Protein AF-0000000078891076 (afdb_homodimer)

InterPro domains:
  IPR001254 Serine proteases, trypsin domain [PF00089] (7-119)
  IPR001254 Serine proteases, trypsin domain [PS50240] (7-119)
  IPR001254 Serine proteases, trypsin domain [SM00020] (6-119)
  IPR001254 Serine proteases, trypsin domain [cd00190] (7-119)
  IPR001314 Peptidase S1A, chymotrypsin family [PR00722] (34-49)
  IPR001314 Peptidase S1A, chymotrypsin family [PR00722] (94-108)
  IPR009003 Peptidase S1, PA clan [SSF50494] (2-119)
  IPR018114 Serine proteases, trypsin family, histidine active site [PS00134] (44-49)
  IPR050127 Serine Proteases (Peptidase S1 Family) [PTHR24264] (5-119)

Secondary structure (DSSP, 8-state):
-------------SSS--TTEEEEEETTS-EEEEEEEEETTEEEEEGGGGTT--GGGEEEEESTT-B-TTS-B--EEEEEEEEEE-STT--GGGGGG-EEEEEESS----SSSS--S--/-------------S----TTEEEEEETTS-EEEEEEEEETTEEEEEGGGGTT--GGGEEEEESTT-B-TTS-B--EEEEEEEEEE-GGG--GGGGGG-EEEEEESS----SSSS--S--

Structure (mmCIF, N/CA/C/O backbone):
data_AF-0000000078891076-model_v1
#
loop_
_entity.id
_entity.type
_entity.pdbx_description
1 polymer 'Peptidase S1 domain-containing protein'
#
loop_
_atom_site.group_PDB
_atom_site.id
_atom_site.type_symbol
_atom_site.label_atom_id
_atom_site.label_alt_id
_atom_site.label_comp_id
_atom_site.label_asym_id
_atom_site.label_entity_id
_atom_site.label_seq_id
_atom_site.pdbx_PDB_ins_code
_atom_site.Cartn_x
_atom_site.Cartn_y
_atom_site.Cartn_z
_atom_site.occupancy
_atom_site.B_iso_or_equiv
_atom_site.auth_seq_id
_atom_site.auth_comp_id
_atom_site.auth_asym_id
_atom_site.auth_atom_id
_atom_site.pdbx_PDB_model_num
ATOM 1 N N . MET A 1 1 ? 37.969 23.016 -29.781 1 26.05 1 MET A N 1
ATOM 2 C CA . MET A 1 1 ? 38.156 21.953 -28.797 1 26.05 1 MET A CA 1
ATOM 3 C C . MET A 1 1 ? 36.875 21.719 -27.984 1 26.05 1 MET A C 1
ATOM 5 O O . MET A 1 1 ? 36.438 22.594 -27.25 1 26.05 1 MET A O 1
ATOM 9 N N . LYS A 1 2 ? 35.906 20.969 -28.562 1 29.44 2 LYS A N 1
ATOM 10 C CA . LYS A 1 2 ? 34.5 20.859 -28.156 1 29.44 2 LYS A CA 1
ATOM 11 C C . LYS A 1 2 ? 34.375 20.266 -26.75 1 29.44 2 LYS A C 1
ATOM 13 O O . LYS A 1 2 ? 35.031 19.266 -26.438 1 29.44 2 LYS A O 1
ATOM 18 N N . PRO A 1 3 ? 34.062 21.094 -25.766 1 27.69 3 PRO A N 1
ATOM 19 C CA . PRO A 1 3 ? 34.094 20.594 -24.391 1 27.69 3 PRO A CA 1
ATOM 20 C C . PRO A 1 3 ? 33.344 19.281 -24.234 1 27.69 3 PRO A C 1
ATOM 22 O O . PRO A 1 3 ? 32.281 19.094 -24.844 1 27.69 3 PRO A O 1
ATOM 25 N N . SER A 1 4 ? 34.031 18.047 -24.312 1 24.64 4 SER A N 1
ATOM 26 C CA . SER A 1 4 ? 33.5 16.688 -24.172 1 24.64 4 SER A CA 1
ATOM 27 C C . SER A 1 4 ? 32.844 16.5 -22.812 1 24.64 4 SER A C 1
ATOM 29 O O . SER A 1 4 ? 33.5 16.516 -21.766 1 24.64 4 SER A O 1
ATOM 31 N N . THR A 1 5 ? 31.797 17.188 -22.531 1 27.55 5 THR A N 1
ATOM 32 C CA . THR A 1 5 ? 31.125 17.047 -21.25 1 27.55 5 THR A CA 1
ATOM 33 C C . THR A 1 5 ? 30.859 15.578 -20.922 1 27.55 5 THR A C 1
ATOM 35 O O . THR A 1 5 ? 30.172 14.891 -21.688 1 27.55 5 THR A O 1
ATOM 38 N N . ARG A 1 6 ? 31.859 14.805 -20.438 1 25.73 6 ARG A N 1
ATOM 39 C CA . ARG A 1 6 ? 31.859 13.422 -19.984 1 25.73 6 ARG A CA 1
ATOM 40 C C . ARG A 1 6 ? 30.656 13.141 -19.078 1 25.73 6 ARG A C 1
ATOM 42 O O . ARG A 1 6 ? 30.484 13.797 -18.047 1 25.73 6 ARG A O 1
ATOM 49 N N . ILE A 1 7 ? 29.531 12.805 -19.641 1 25.56 7 ILE A N 1
ATOM 50 C CA . ILE A 1 7 ? 28.328 12.344 -18.953 1 25.56 7 ILE A CA 1
ATOM 51 C C . ILE A 1 7 ? 28.688 11.203 -18 1 25.56 7 ILE A C 1
ATOM 53 O O . ILE A 1 7 ? 29.234 10.18 -18.422 1 25.56 7 ILE A O 1
ATOM 57 N N . VAL A 1 8 ? 29.312 11.383 -16.875 1 25.7 8 VAL A N 1
ATOM 58 C CA . VAL A 1 8 ? 29.609 10.383 -15.859 1 25.7 8 VAL A CA 1
ATOM 59 C C . VAL A 1 8 ? 28.422 9.445 -15.688 1 25.7 8 VAL A C 1
ATOM 61 O O . VAL A 1 8 ? 27.266 9.859 -15.828 1 25.7 8 VAL A O 1
ATOM 64 N N . GLY A 1 9 ? 28.562 8.148 -16.047 1 26.58 9 GLY A N 1
ATOM 65 C CA . GLY A 1 9 ? 27.75 6.941 -16.062 1 26.58 9 GLY A CA 1
ATOM 66 C C . GLY A 1 9 ? 26.953 6.738 -14.789 1 26.58 9 GLY A C 1
ATOM 67 O O . GLY A 1 9 ? 27.531 6.566 -13.711 1 26.58 9 GLY A O 1
ATOM 68 N N . GLY A 1 10 ? 26.078 7.539 -14.445 1 30.78 10 GLY A N 1
ATOM 69 C CA . GLY A 1 10 ? 25.234 7.156 -13.32 1 30.78 10 GLY A CA 1
ATOM 70 C C . GLY A 1 10 ? 25 5.66 -13.234 1 30.78 10 GLY A C 1
ATOM 71 O O . GLY A 1 10 ? 24.797 5 -14.258 1 30.78 10 GLY A O 1
ATOM 72 N N . THR A 1 11 ? 25.906 4.883 -12.68 1 31.66 11 THR A N 1
ATOM 73 C CA . THR A 1 11 ? 25.703 3.453 -12.484 1 31.66 11 THR A CA 1
ATOM 74 C C . THR A 1 11 ? 24.219 3.133 -12.359 1 31.66 11 THR A C 1
ATOM 76 O O . THR A 1 11 ? 23.453 3.9 -11.766 1 31.66 11 THR A O 1
ATOM 79 N N . ALA A 1 12 ? 23.75 2.314 -13.289 1 31.52 12 ALA A N 1
ATOM 80 C CA . ALA A 1 12 ? 22.422 1.684 -13.367 1 31.52 12 ALA A CA 1
ATOM 81 C C . ALA A 1 12 ? 21.922 1.304 -11.977 1 31.52 12 ALA A C 1
ATOM 83 O O . ALA A 1 12 ? 22.562 0.53 -11.266 1 31.52 12 ALA A O 1
ATOM 84 N N . ALA A 1 13 ? 21.656 2.162 -11.133 1 37.88 13 ALA A N 1
ATOM 85 C CA . ALA A 1 13 ? 20.906 1.534 -10.062 1 37.88 13 ALA A CA 1
ATOM 86 C C . ALA A 1 13 ? 20.266 0.229 -10.531 1 37.88 13 ALA A C 1
ATOM 88 O O . ALA A 1 13 ? 19.641 0.183 -11.586 1 37.88 13 ALA A O 1
ATOM 89 N N . PRO A 1 14 ? 20.953 -0.984 -10.398 1 38.31 14 PRO A N 1
ATOM 90 C CA . PRO A 1 14 ? 20.344 -2.203 -10.938 1 38.31 14 PRO A CA 1
ATOM 91 C C . PRO A 1 14 ? 18.844 -2.055 -11.172 1 38.31 14 PRO A C 1
ATOM 93 O O . PRO A 1 14 ? 18.203 -1.152 -10.609 1 38.31 14 PRO A O 1
ATOM 96 N N . LYS A 1 15 ? 18.156 -2.891 -11.93 1 43.41 15 LYS A N 1
ATOM 97 C CA . LYS A 1 15 ? 16.766 -3.174 -12.242 1 43.41 15 LYS A CA 1
ATOM 98 C C . LYS A 1 15 ? 15.859 -2.824 -11.07 1 43.41 15 LYS A C 1
ATOM 100 O O . LYS A 1 15 ? 16.219 -3.027 -9.914 1 43.41 15 LYS A O 1
ATOM 105 N N . ASN A 1 16 ? 14.922 -1.863 -11.117 1 50.19 16 ASN A N 1
ATOM 106 C CA . ASN A 1 16 ? 13.727 -1.321 -10.477 1 50.19 16 ASN A CA 1
ATOM 107 C C . ASN A 1 16 ? 13.008 -2.379 -9.641 1 50.19 16 ASN A C 1
ATOM 109 O O . ASN A 1 16 ? 11.789 -2.506 -9.711 1 50.19 16 ASN A O 1
ATOM 113 N N . ALA A 1 17 ? 13.734 -3.305 -9.094 1 66.25 17 ALA A N 1
ATOM 114 C CA . ALA A 1 17 ? 13.039 -4.316 -8.305 1 66.25 17 ALA A CA 1
ATOM 115 C C . ALA A 1 17 ? 12.984 -3.92 -6.828 1 66.25 17 ALA A C 1
ATOM 117 O O . ALA A 1 17 ? 14.008 -3.57 -6.234 1 66.25 17 ALA A O 1
ATOM 118 N N . TRP A 1 18 ? 11.914 -3.58 -6.363 1 83.69 18 TRP A N 1
ATOM 119 C CA . TRP A 1 18 ? 11.703 -3.299 -4.945 1 83.69 18 TRP A CA 1
ATOM 120 C C . TRP A 1 18 ? 11.18 -4.535 -4.219 1 83.69 18 TRP A C 1
ATOM 122 O O . TRP A 1 18 ? 10.391 -5.305 -4.773 1 83.69 18 TRP A O 1
ATOM 132 N N . PRO A 1 19 ? 11.664 -4.77 -3.078 1 90.12 19 PRO A N 1
ATOM 133 C CA . PRO A 1 19 ? 11.289 -5.992 -2.359 1 90.12 19 PRO A CA 1
ATOM 134 C C . PRO A 1 19 ? 9.805 -6.039 -2.014 1 90.12 19 PRO A C 1
ATOM 136 O O . PRO A 1 19 ? 9.297 -7.082 -1.597 1 90.12 19 PRO A O 1
ATOM 139 N N . TRP A 1 20 ? 9.062 -4.969 -2.232 1 93.06 20 TRP A N 1
ATOM 140 C CA . TRP A 1 20 ? 7.633 -4.953 -1.947 1 93.06 20 TRP A CA 1
ATOM 141 C C . TRP A 1 20 ? 6.824 -5.133 -3.227 1 93.06 20 TRP A C 1
ATOM 143 O O . TRP A 1 20 ? 5.59 -5.16 -3.189 1 93.06 20 TRP A O 1
ATOM 153 N N . GLN A 1 21 ? 7.516 -5.195 -4.348 1 92.62 21 GLN A N 1
ATOM 154 C CA . GLN A 1 21 ? 6.816 -5.297 -5.621 1 92.62 21 GLN A CA 1
ATOM 155 C C . GLN A 1 21 ? 6.125 -6.648 -5.766 1 92.62 21 GLN A C 1
ATOM 157 O O . GLN A 1 21 ? 6.73 -7.691 -5.504 1 92.62 21 GLN A O 1
ATOM 162 N N . ALA A 1 22 ? 4.902 -6.605 -6.191 1 95.75 22 ALA A N 1
ATOM 163 C CA . ALA A 1 22 ? 4.121 -7.809 -6.469 1 95.75 22 ALA A CA 1
ATOM 164 C C . ALA A 1 22 ? 3.709 -7.871 -7.938 1 95.75 22 ALA A C 1
ATOM 166 O O . ALA A 1 22 ? 3.496 -6.836 -8.57 1 95.75 22 ALA A O 1
ATOM 167 N N . GLN A 1 23 ? 3.631 -9.07 -8.398 1 95.81 23 GLN A N 1
ATOM 168 C CA . GLN A 1 23 ? 3.021 -9.336 -9.695 1 95.81 23 GLN A CA 1
ATOM 169 C C . GLN A 1 23 ? 1.662 -10.008 -9.539 1 95.81 23 GLN A C 1
ATOM 171 O O . GLN A 1 23 ? 1.547 -11.031 -8.859 1 95.81 23 GLN A O 1
ATOM 176 N N . LEU A 1 24 ? 0.72 -9.414 -10.102 1 97.38 24 LEU A N 1
ATOM 177 C CA . LEU A 1 24 ? -0.548 -10.109 -10.289 1 97.38 24 LEU A CA 1
ATOM 178 C C . LEU A 1 24 ? -0.5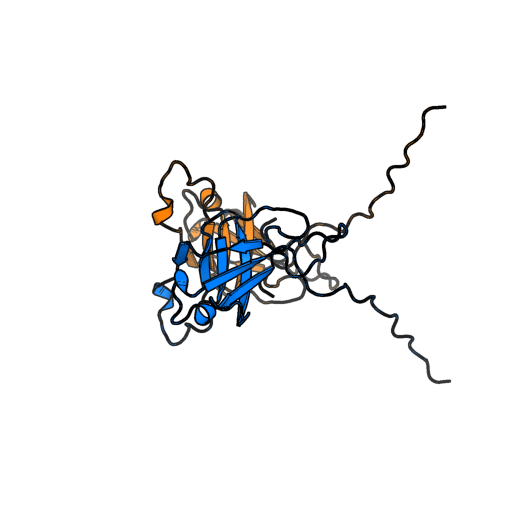18 -10.961 -11.555 1 97.38 24 LEU A C 1
ATOM 180 O O . LEU A 1 24 ? -0.203 -10.461 -12.633 1 97.38 24 LEU A O 1
ATOM 184 N N . ARG A 1 25 ? -0.855 -12.188 -11.359 1 98 25 ARG A N 1
ATOM 185 C CA . ARG A 1 25 ? -0.786 -13.148 -12.453 1 98 25 ARG A CA 1
ATOM 186 C C . ARG A 1 25 ? -2.113 -13.875 -12.633 1 98 25 ARG A C 1
ATOM 188 O O . ARG A 1 25 ? -2.857 -14.062 -11.664 1 98 25 ARG A O 1
ATOM 195 N N . SER A 1 26 ? -2.348 -14.328 -13.883 1 97.69 26 SER A N 1
ATOM 196 C CA . SER A 1 26 ? -3.473 -15.227 -14.117 1 97.69 26 SER A CA 1
ATOM 197 C C . SER A 1 26 ? -3.227 -16.594 -13.492 1 97.69 26 SER A C 1
ATOM 199 O O . SER A 1 26 ? -2.1 -16.906 -13.102 1 97.69 26 SER A O 1
ATOM 201 N N . ALA A 1 27 ? -4.312 -17.312 -13.391 1 95.56 27 ALA A N 1
ATOM 202 C CA . ALA A 1 27 ? -4.176 -18.672 -12.867 1 95.56 27 ALA A CA 1
ATOM 203 C C . ALA A 1 27 ? -3.211 -19.5 -13.719 1 95.56 27 ALA A C 1
ATOM 205 O O . ALA A 1 27 ? -2.553 -20.406 -13.211 1 95.56 27 ALA A O 1
ATOM 206 N N . SER A 1 28 ? -2.992 -19.172 -15 1 95.5 28 SER A N 1
ATOM 207 C CA . SER A 1 28 ? -2.07 -19.875 -15.898 1 95.5 28 SER A CA 1
ATOM 208 C C . SER A 1 28 ? -0.646 -19.344 -15.742 1 95.5 28 SER A C 1
ATOM 210 O O . SER A 1 28 ? 0.285 -19.875 -16.359 1 95.5 28 SER A O 1
ATOM 212 N N . GLY A 1 29 ? -0.497 -18.344 -14.977 1 95.12 29 GLY A N 1
ATOM 213 C CA . GLY A 1 29 ? 0.842 -17.922 -14.602 1 95.12 29 GLY A CA 1
ATOM 214 C C . GLY A 1 29 ? 1.296 -16.656 -15.312 1 95.12 29 GLY A C 1
ATOM 215 O O . GLY A 1 29 ? 2.396 -16.156 -15.07 1 95.12 29 GLY A O 1
ATOM 216 N N . PHE A 1 30 ? 0.472 -16.031 -16.156 1 96.25 30 PHE A N 1
ATOM 217 C CA . PHE A 1 30 ? 0.863 -14.867 -16.938 1 96.25 30 PHE A CA 1
ATOM 218 C C . PHE A 1 30 ? 0.72 -13.586 -16.125 1 96.25 30 PHE A C 1
ATOM 220 O O . PHE A 1 30 ? -0.357 -13.297 -15.594 1 96.25 30 PHE A O 1
ATOM 227 N N . PRO A 1 31 ? 1.889 -12.875 -15.984 1 95.69 31 PRO A N 1
ATOM 228 C CA . PRO A 1 31 ? 1.778 -11.586 -15.297 1 95.69 31 PRO A CA 1
ATOM 229 C C . PRO A 1 31 ? 1.019 -10.547 -16.109 1 95.69 31 PRO A C 1
ATOM 231 O O . PRO A 1 31 ? 1.188 -10.469 -17.328 1 95.69 31 PRO A O 1
ATOM 234 N N . PHE A 1 32 ? 0.132 -9.648 -15.414 1 95.75 32 PHE A N 1
ATOM 235 C CA . PHE A 1 32 ? -0.647 -8.688 -16.188 1 95.75 32 PHE A CA 1
ATOM 236 C C . PHE A 1 32 ? -0.766 -7.367 -15.445 1 95.75 32 PHE A C 1
ATOM 238 O O . PHE A 1 32 ? -1.185 -6.359 -16.016 1 95.75 32 PHE A O 1
ATOM 245 N N . CYS A 1 33 ? -0.384 -7.355 -14.164 1 94.69 33 CYS A N 1
ATOM 246 C CA . CYS A 1 33 ? -0.505 -6.141 -13.359 1 94.69 33 CYS A CA 1
ATOM 247 C C . CYS A 1 33 ? 0.43 -6.184 -12.156 1 94.69 33 CYS A C 1
ATOM 249 O O . CYS A 1 33 ? 0.965 -7.242 -11.82 1 94.69 33 CYS A O 1
ATOM 251 N N . GLY A 1 34 ? 0.656 -5.023 -11.531 1 93.75 34 GLY A N 1
ATOM 252 C CA . GLY A 1 34 ? 1.495 -4.938 -10.352 1 93.75 34 GLY A CA 1
ATOM 253 C C . GLY A 1 34 ? 0.715 -4.617 -9.086 1 93.75 34 GLY A C 1
ATOM 254 O O . GLY A 1 34 ? -0.481 -4.324 -9.148 1 93.75 34 GLY A O 1
ATOM 255 N N . GLY A 1 35 ? 1.404 -4.762 -8.047 1 95 35 GLY A N 1
ATOM 256 C CA . GLY A 1 35 ? 0.912 -4.383 -6.727 1 95 35 GLY A CA 1
ATOM 257 C C . GLY A 1 35 ? 2.023 -4.117 -5.73 1 95 35 GLY A C 1
ATOM 258 O O . GLY A 1 35 ? 3.205 -4.18 -6.074 1 95 35 GLY A O 1
ATOM 259 N N . THR A 1 36 ? 1.58 -3.719 -4.59 1 94.31 36 THR A N 1
ATOM 260 C CA . THR A 1 36 ? 2.504 -3.4 -3.508 1 94.31 36 THR A CA 1
ATOM 261 C C . THR A 1 36 ? 2.186 -4.227 -2.264 1 94.31 36 THR A C 1
ATOM 263 O O . THR A 1 36 ? 1.049 -4.23 -1.788 1 94.31 36 THR A O 1
ATOM 266 N N . LEU A 1 37 ? 3.193 -4.93 -1.812 1 95.19 37 LEU A N 1
ATOM 267 C CA . LEU A 1 37 ? 3.047 -5.625 -0.538 1 95.19 37 LEU A CA 1
ATOM 268 C C . LEU A 1 37 ? 3.105 -4.641 0.627 1 95.19 37 LEU A C 1
ATOM 270 O O . LEU A 1 37 ? 4.141 -4.023 0.871 1 95.19 37 LEU A O 1
ATOM 274 N N . VAL A 1 38 ? 1.989 -4.555 1.38 1 92.81 38 VAL A N 1
ATOM 275 C CA . VAL A 1 38 ? 1.93 -3.549 2.434 1 92.81 38 VAL A CA 1
ATOM 276 C C . VAL A 1 38 ? 1.782 -4.23 3.793 1 92.81 38 VAL A C 1
ATOM 278 O O . VAL A 1 38 ? 1.834 -3.57 4.832 1 92.81 38 VAL A O 1
ATOM 281 N N . HIS A 1 39 ? 1.562 -5.387 3.883 1 91.81 39 HIS A N 1
ATOM 282 C CA . HIS A 1 39 ? 1.393 -6.344 4.973 1 91.81 39 HIS A CA 1
ATOM 283 C C . HIS A 1 39 ? 1.684 -7.766 4.508 1 91.81 39 HIS A C 1
ATOM 285 O O . HIS A 1 39 ? 1.545 -8.078 3.324 1 91.81 39 HIS A O 1
ATOM 291 N N . PRO A 1 40 ? 2.094 -8.602 5.395 1 94 40 PRO A N 1
ATOM 292 C CA . PRO A 1 40 ? 2.436 -9.945 4.941 1 94 40 PRO A CA 1
ATOM 293 C C . PRO A 1 40 ? 1.269 -10.648 4.254 1 94 40 PRO A C 1
ATOM 295 O O . PRO A 1 40 ? 1.478 -11.594 3.482 1 94 40 PRO A O 1
ATOM 298 N N . ARG A 1 41 ? 0.062 -10.164 4.523 1 93.56 41 ARG A N 1
ATOM 299 C CA . ARG A 1 41 ? -1.094 -10.844 3.945 1 93.56 41 ARG A CA 1
ATOM 300 C C . ARG A 1 41 ? -1.797 -9.953 2.924 1 93.56 41 ARG A C 1
ATOM 302 O O . ARG A 1 41 ? -2.727 -10.398 2.244 1 93.56 41 ARG A O 1
ATOM 309 N N . PHE A 1 42 ? -1.329 -8.727 2.795 1 93 42 PHE A N 1
ATOM 310 C CA . PHE A 1 42 ? -2.127 -7.816 1.981 1 93 42 PHE A CA 1
ATOM 311 C C . PHE A 1 42 ? -1.27 -7.16 0.906 1 93 42 PHE A C 1
ATOM 313 O O . PHE A 1 42 ? -0.202 -6.617 1.2 1 93 42 PHE A O 1
ATOM 320 N N . VAL A 1 43 ? -1.765 -7.227 -0.285 1 94.94 43 VAL A N 1
ATOM 321 C CA . VAL A 1 43 ? -1.231 -6.539 -1.457 1 94.94 43 VAL A CA 1
ATOM 322 C C . VAL A 1 43 ? -2.238 -5.504 -1.953 1 94.94 43 VAL A C 1
ATOM 324 O O . VAL A 1 43 ? -3.439 -5.781 -2.021 1 94.94 43 VAL A O 1
ATOM 327 N N . VAL A 1 44 ? -1.736 -4.297 -2.24 1 93.44 44 VAL A N 1
ATOM 328 C CA . VAL A 1 44 ? -2.6 -3.273 -2.82 1 93.44 44 VAL A CA 1
ATOM 329 C C . VAL A 1 44 ? -2.305 -3.135 -4.312 1 93.44 44 VAL A C 1
ATOM 331 O O . VAL A 1 44 ? -1.144 -3.15 -4.727 1 93.44 44 VAL A O 1
ATOM 334 N N . THR A 1 45 ? -3.34 -2.982 -5.102 1 93.94 45 THR A N 1
ATOM 335 C CA . THR A 1 45 ? -3.246 -2.785 -6.543 1 93.94 45 THR A CA 1
ATOM 336 C C . THR A 1 45 ? -4.312 -1.808 -7.023 1 93.94 45 THR A C 1
ATOM 338 O O . THR A 1 45 ? -5.098 -1.291 -6.227 1 93.94 45 THR A O 1
ATOM 341 N N . ALA A 1 46 ? -4.195 -1.477 -8.289 1 91.38 46 ALA A N 1
ATOM 342 C CA . ALA A 1 46 ? -5.258 -0.658 -8.867 1 91.38 46 ALA A CA 1
ATOM 343 C C . ALA A 1 46 ? -6.547 -1.462 -9.016 1 91.38 46 ALA A C 1
ATOM 345 O O . ALA A 1 46 ? -6.512 -2.65 -9.352 1 91.38 46 ALA A O 1
ATOM 346 N N . SER A 1 47 ? -7.695 -0.813 -8.844 1 90.19 47 SER A N 1
ATOM 347 C CA . SER A 1 47 ? -8.977 -1.512 -8.914 1 90.19 47 SER A CA 1
ATOM 348 C C . SER A 1 47 ? -9.203 -2.105 -10.297 1 90.19 47 SER A C 1
ATOM 350 O O . SER A 1 47 ? -9.82 -3.162 -10.43 1 90.19 47 SER A O 1
ATOM 352 N N . HIS A 1 48 ? -8.672 -1.445 -11.32 1 88.75 48 HIS A N 1
ATOM 353 C CA . HIS A 1 48 ? -8.914 -1.93 -12.672 1 88.75 48 HIS A CA 1
ATOM 354 C C . HIS A 1 48 ? -8.164 -3.234 -12.93 1 88.75 48 HIS A C 1
ATOM 356 O O . HIS A 1 48 ? -8.484 -3.957 -13.883 1 88.75 48 HIS A O 1
ATOM 362 N N . CYS A 1 49 ? -7.098 -3.504 -12.242 1 93.06 49 CYS A N 1
ATOM 363 C CA . CYS A 1 49 ? -6.332 -4.738 -12.383 1 93.06 49 CYS A CA 1
ATOM 364 C C . CYS A 1 49 ? -7.176 -5.949 -11.992 1 93.06 49 CYS A C 1
ATOM 366 O O . CYS A 1 49 ? -6.887 -7.07 -12.406 1 93.06 49 CYS A O 1
ATOM 368 N N . ILE A 1 50 ? -8.172 -5.738 -11.125 1 93.25 50 ILE A N 1
ATOM 369 C CA . ILE A 1 50 ? -8.922 -6.895 -10.633 1 93.25 50 ILE A CA 1
ATOM 370 C C . ILE A 1 50 ? -10.32 -6.898 -11.25 1 93.25 50 ILE A C 1
ATOM 372 O O . ILE A 1 50 ? -11.211 -7.594 -10.758 1 93.25 50 ILE A O 1
ATOM 376 N N . ASP A 1 51 ? -10.5 -6.031 -12.227 1 89.75 51 ASP A N 1
ATOM 377 C CA . ASP A 1 51 ? -11.789 -6.035 -12.906 1 89.75 51 ASP A CA 1
ATOM 378 C C . ASP A 1 51 ? -12.109 -7.414 -13.484 1 89.75 51 ASP A C 1
ATOM 380 O O . ASP A 1 51 ? -11.281 -8 -14.188 1 89.75 51 ASP A O 1
ATOM 384 N N . LYS A 1 52 ? -13.297 -7.969 -13.109 1 92.88 52 LYS A N 1
ATOM 385 C CA . LYS A 1 52 ? -13.797 -9.258 -13.578 1 92.88 52 LYS A CA 1
ATOM 386 C C . LYS A 1 52 ? -12.891 -10.398 -13.133 1 92.88 52 LYS A C 1
ATOM 388 O O . LYS A 1 52 ? -12.766 -11.406 -13.828 1 92.88 52 LYS A O 1
ATOM 393 N N . LYS A 1 53 ? -12.125 -10.203 -12.125 1 96.12 53 LYS A N 1
ATOM 394 C CA . LYS A 1 53 ? -11.305 -11.258 -11.547 1 96.12 53 LYS A CA 1
ATOM 395 C C . LYS A 1 53 ? -11.938 -11.82 -10.281 1 96.12 53 LYS A C 1
ATOM 397 O O . LYS A 1 53 ? -12.688 -11.125 -9.594 1 96.12 53 LYS A O 1
ATOM 402 N N . THR A 1 54 ? -11.719 -13.062 -10.031 1 97.06 54 THR A N 1
ATOM 403 C CA . THR A 1 54 ? -12.07 -13.75 -8.789 1 97.06 54 THR A CA 1
ATOM 404 C C . THR A 1 54 ? -10.812 -14.219 -8.055 1 97.06 54 THR A C 1
ATOM 406 O O . THR A 1 54 ? -9.734 -14.305 -8.648 1 97.06 54 THR A O 1
ATOM 409 N N . PRO A 1 55 ? -10.938 -14.43 -6.75 1 97.56 55 PRO A N 1
ATOM 410 C CA . PRO A 1 55 ? -9.766 -14.938 -6.027 1 97.56 55 PRO A CA 1
ATOM 411 C C . PRO A 1 55 ? -9.133 -16.141 -6.703 1 97.56 55 PRO A C 1
ATOM 413 O O . PRO A 1 55 ? -7.906 -16.25 -6.785 1 97.56 55 PRO A O 1
ATOM 416 N N . SER A 1 56 ? -9.953 -17.047 -7.238 1 97.88 56 SER A N 1
ATOM 417 C CA . SER A 1 56 ? -9.43 -18.281 -7.82 1 97.88 56 SER A CA 1
ATOM 418 C C . SER A 1 56 ? -8.75 -18.016 -9.164 1 97.88 56 SER A C 1
ATOM 420 O O . SER A 1 56 ? -7.965 -18.828 -9.633 1 97.88 56 SER A O 1
ATOM 422 N N . SER A 1 57 ? -9 -16.922 -9.805 1 98 57 SER A N 1
ATOM 423 C CA . SER A 1 57 ? -8.445 -16.625 -11.117 1 98 57 SER A CA 1
ATOM 424 C C . SER A 1 57 ? -7.133 -15.852 -10.992 1 98 57 SER A C 1
ATOM 426 O O . SER A 1 57 ? -6.473 -15.57 -12 1 98 57 SER A O 1
ATOM 428 N N . LEU A 1 58 ? -6.719 -15.562 -9.781 1 98.19 58 LEU A N 1
ATOM 429 C CA . LEU A 1 58 ? -5.551 -14.719 -9.547 1 98.19 58 LEU A CA 1
ATOM 430 C C . LEU A 1 58 ? -4.469 -15.484 -8.805 1 98.19 58 LEU A C 1
ATOM 432 O O . LEU A 1 58 ? -4.77 -16.328 -7.949 1 98.19 58 LEU A O 1
ATOM 436 N N . ARG A 1 59 ? -3.223 -15.164 -9.133 1 98.44 59 ARG A N 1
ATOM 437 C CA . ARG A 1 59 ? -2.027 -15.508 -8.367 1 98.44 59 ARG A CA 1
ATOM 438 C C . ARG A 1 59 ? -1.176 -14.266 -8.102 1 98.44 59 ARG A C 1
ATOM 440 O O . ARG A 1 59 ? -1.122 -13.359 -8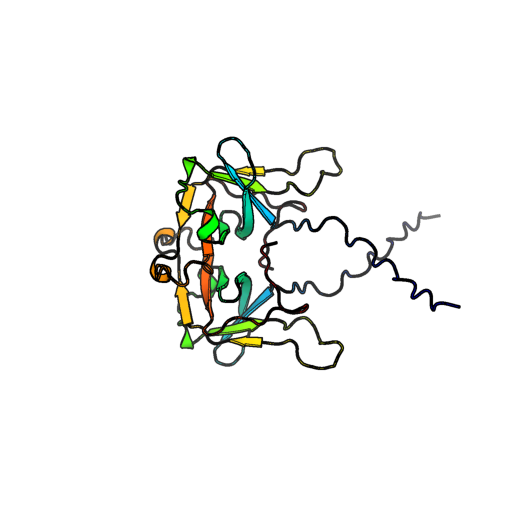.93 1 98.44 59 ARG A O 1
ATOM 447 N N . ILE A 1 60 ? -0.59 -14.289 -6.957 1 98.25 60 ILE A N 1
ATOM 448 C CA . ILE A 1 60 ? 0.333 -13.211 -6.617 1 98.25 60 ILE A CA 1
ATOM 449 C C . ILE A 1 60 ? 1.752 -13.758 -6.508 1 98.25 60 ILE A C 1
ATOM 451 O O . ILE A 1 60 ? 1.987 -14.75 -5.812 1 98.25 60 ILE A O 1
ATOM 455 N N . ARG A 1 61 ? 2.678 -13.094 -7.164 1 97 61 ARG A N 1
ATOM 456 C CA . ARG A 1 61 ? 4.086 -13.469 -7.078 1 97 61 ARG A CA 1
ATOM 457 C C . ARG A 1 61 ? 4.906 -12.359 -6.43 1 97 61 ARG A C 1
ATOM 459 O O . ARG A 1 61 ? 4.797 -11.195 -6.812 1 97 61 ARG A O 1
ATOM 466 N N . LEU A 1 62 ? 5.707 -12.766 -5.473 1 95.62 62 LEU A N 1
ATOM 467 C CA . LEU A 1 62 ? 6.652 -11.891 -4.793 1 95.62 62 LEU A CA 1
ATOM 468 C C . LEU A 1 62 ? 8.086 -12.375 -4.992 1 95.62 62 LEU A C 1
ATOM 470 O O . LEU A 1 62 ? 8.312 -13.562 -5.223 1 95.62 62 LEU A O 1
ATOM 474 N N . GLY A 1 63 ? 9.016 -11.414 -4.969 1 92.75 63 GLY A N 1
ATOM 475 C CA . GLY A 1 63 ? 10.422 -11.781 -4.961 1 92.75 63 GLY A CA 1
ATOM 476 C C . GLY A 1 63 ? 10.953 -12.164 -6.332 1 92.75 63 GLY A C 1
ATOM 477 O O . GLY A 1 63 ? 11.961 -12.867 -6.441 1 92.75 63 GLY A O 1
ATOM 478 N N . ALA A 1 64 ? 10.258 -11.844 -7.355 1 85.12 64 ALA A N 1
ATOM 479 C CA . ALA A 1 64 ? 10.656 -12.234 -8.703 1 85.12 64 ALA A CA 1
ATOM 480 C C . ALA A 1 64 ? 11.875 -11.438 -9.172 1 85.12 64 ALA A C 1
ATOM 482 O O . ALA A 1 64 ? 12.562 -11.836 -10.109 1 85.12 64 ALA A O 1
ATOM 483 N N . HIS A 1 65 ? 12.227 -10.422 -8.648 1 71.75 65 HIS A N 1
ATOM 484 C CA . HIS A 1 65 ? 13.258 -9.516 -9.156 1 71.75 65 HIS A CA 1
ATOM 485 C C . HIS A 1 65 ? 14.648 -9.953 -8.711 1 71.75 65 HIS A C 1
ATOM 487 O O . HIS A 1 65 ? 15.656 -9.461 -9.227 1 71.75 65 HIS A O 1
ATOM 493 N N . ARG A 1 66 ? 14.758 -10.672 -7.625 1 62.12 66 ARG A N 1
ATOM 494 C CA . ARG A 1 66 ? 16.094 -10.945 -7.105 1 62.12 66 ARG A CA 1
ATOM 495 C C . ARG A 1 66 ? 16.438 -12.43 -7.234 1 62.12 66 ARG A C 1
ATOM 497 O O . ARG A 1 66 ? 15.578 -13.289 -7.012 1 62.12 66 ARG A O 1
ATOM 504 N N . ARG A 1 67 ? 17.453 -12.703 -8.055 1 58.69 67 ARG A N 1
ATOM 505 C CA . ARG A 1 67 ? 18.047 -14.031 -7.949 1 58.69 67 ARG A CA 1
ATOM 506 C C . ARG A 1 67 ? 18.828 -14.172 -6.652 1 58.69 67 ARG A C 1
ATOM 508 O O . ARG A 1 67 ? 19.578 -13.266 -6.266 1 58.69 67 ARG A O 1
ATOM 515 N N . ALA A 1 68 ? 18.328 -15.07 -5.742 1 58.41 68 ALA A N 1
ATOM 516 C CA . ALA A 1 68 ? 19.062 -15.312 -4.508 1 58.41 68 ALA A CA 1
ATOM 517 C C . ALA A 1 68 ? 20.531 -15.633 -4.797 1 58.41 68 ALA A C 1
ATOM 519 O O . ALA A 1 68 ? 20.844 -16.234 -5.832 1 58.41 68 ALA A O 1
ATOM 520 N N . GLU A 1 69 ? 21.375 -14.844 -4.145 1 55.34 69 GLU A N 1
ATOM 521 C CA . GLU A 1 69 ? 22.797 -15.195 -4.254 1 55.34 69 GLU A CA 1
ATOM 522 C C . GLU A 1 69 ? 23 -16.703 -4.199 1 55.34 69 GLU A C 1
ATOM 524 O O . GLU A 1 69 ? 23.891 -17.25 -4.848 1 55.34 69 GLU A O 1
ATOM 529 N N . SER A 1 70 ? 22.312 -17.359 -3.248 1 54.19 70 SER A N 1
ATOM 530 C CA . SER A 1 70 ? 22.578 -18.781 -3.061 1 54.19 70 SER A CA 1
ATOM 531 C C . SER A 1 70 ? 22 -19.609 -4.203 1 54.19 70 SER A C 1
ATOM 533 O O . SER A 1 70 ? 22.188 -20.828 -4.262 1 54.19 70 SER A O 1
ATOM 535 N N . GLY A 1 71 ? 21.484 -18.906 -5.273 1 63.06 71 GLY A N 1
ATOM 536 C CA . GLY A 1 71 ? 20.891 -19.703 -6.336 1 63.06 71 GLY A CA 1
ATOM 537 C C . GLY A 1 71 ? 19.453 -20.109 -6.055 1 63.06 71 GLY A C 1
ATOM 538 O O . GLY A 1 71 ? 18.781 -20.672 -6.918 1 63.06 71 GLY A O 1
ATOM 539 N N . GLU A 1 72 ? 19.094 -20.016 -4.785 1 65.62 72 GLU A N 1
ATOM 540 C CA . GLU A 1 72 ? 17.734 -20.422 -4.449 1 65.62 72 GLU A CA 1
ATOM 541 C C . GLU A 1 72 ? 16.719 -19.344 -4.832 1 65.62 72 GLU A C 1
ATOM 543 O O . GLU A 1 72 ? 17.016 -18.141 -4.73 1 65.62 72 GLU A O 1
ATOM 548 N N . SER A 1 73 ? 15.703 -19.875 -5.402 1 79 73 SER A N 1
ATOM 549 C CA . SER A 1 73 ? 14.656 -18.969 -5.859 1 79 73 SER A CA 1
ATOM 550 C C . SER A 1 73 ? 14.07 -18.156 -4.699 1 79 73 SER A C 1
ATOM 552 O O . SER A 1 73 ? 13.797 -18.719 -3.633 1 79 73 SER A O 1
ATOM 554 N N . THR A 1 74 ? 14 -16.844 -4.695 1 87.19 74 THR A N 1
ATOM 555 C CA . THR A 1 74 ? 13.383 -15.953 -3.715 1 87.19 74 THR A CA 1
ATOM 556 C C . THR A 1 74 ? 11.891 -15.797 -3.984 1 87.19 74 THR A C 1
ATOM 558 O O . THR A 1 74 ? 11.188 -15.109 -3.242 1 87.19 74 THR A O 1
ATOM 561 N N . VAL A 1 75 ? 11.43 -16.5 -4.965 1 93.69 75 VAL A N 1
ATOM 562 C CA . VAL A 1 75 ? 10.07 -16.312 -5.457 1 93.69 75 VAL A CA 1
ATOM 563 C C . VAL A 1 75 ? 9.078 -16.969 -4.5 1 93.69 75 VAL A C 1
ATOM 565 O O . VAL A 1 75 ? 9.312 -18.094 -4.027 1 93.69 75 VAL A O 1
ATOM 568 N N . GLN A 1 76 ? 8.062 -16.328 -4.199 1 96.81 76 GLN A N 1
ATOM 569 C CA . GLN A 1 76 ? 6.91 -16.812 -3.457 1 96.81 76 GLN A CA 1
ATOM 570 C C . GLN A 1 76 ? 5.617 -16.594 -4.234 1 96.81 76 GLN A C 1
ATOM 572 O O . GLN A 1 76 ? 5.324 -15.461 -4.641 1 96.81 76 GLN A O 1
ATOM 577 N N . ASP A 1 77 ? 4.867 -17.641 -4.438 1 97.31 77 ASP A N 1
ATOM 578 C CA . ASP A 1 77 ? 3.576 -17.562 -5.113 1 97.31 77 ASP A CA 1
ATOM 579 C C . ASP A 1 77 ? 2.43 -17.812 -4.137 1 97.31 77 ASP A C 1
ATOM 581 O O . ASP A 1 77 ? 2.516 -18.688 -3.281 1 97.31 77 ASP A O 1
ATOM 585 N N . PHE A 1 78 ? 1.414 -17.125 -4.324 1 98.44 78 PHE A N 1
ATOM 586 C CA . PHE A 1 78 ? 0.287 -17.219 -3.402 1 98.44 78 PHE A CA 1
ATOM 587 C C . PHE A 1 78 ? -1.026 -17.344 -4.168 1 98.44 78 PHE A C 1
ATOM 589 O O . PHE A 1 78 ? -1.208 -16.703 -5.207 1 98.44 78 PHE A O 1
ATOM 596 N N . ARG A 1 79 ? -1.882 -18.094 -3.582 1 98.5 79 ARG A N 1
ATOM 597 C CA . ARG A 1 79 ? -3.297 -17.969 -3.918 1 98.5 79 ARG A CA 1
ATOM 598 C C . ARG A 1 79 ? -3.926 -16.781 -3.189 1 98.5 79 ARG A C 1
ATOM 600 O O . ARG A 1 79 ? -3.344 -16.25 -2.244 1 98.5 79 ARG A O 1
ATOM 607 N N . VAL A 1 80 ? -5.066 -16.375 -3.709 1 97.88 80 VAL A N 1
ATOM 608 C CA . VAL A 1 80 ? -5.77 -15.234 -3.154 1 97.88 80 VAL A CA 1
ATOM 609 C C . VAL A 1 80 ? -6.961 -15.703 -2.322 1 97.88 80 VAL A C 1
ATOM 611 O O . VAL A 1 80 ? -7.758 -16.531 -2.781 1 97.88 80 VAL A O 1
ATOM 614 N N . LYS A 1 81 ? -6.988 -15.211 -1.106 1 95.5 81 LYS A N 1
ATOM 615 C CA . LYS A 1 81 ? -8.117 -15.531 -0.233 1 95.5 81 LYS A CA 1
ATOM 616 C C . LYS A 1 81 ? -9.336 -14.68 -0.571 1 95.5 81 LYS A C 1
ATOM 618 O O . LYS A 1 81 ? -10.445 -15.203 -0.705 1 95.5 81 LYS A O 1
ATOM 623 N N . ARG A 1 82 ? -9.133 -13.336 -0.728 1 93.38 82 ARG A N 1
ATOM 624 C CA . ARG A 1 82 ? -10.234 -12.414 -0.992 1 93.38 82 ARG A CA 1
ATOM 625 C C . ARG A 1 82 ? -9.734 -11.148 -1.677 1 93.38 82 ARG A C 1
ATOM 627 O O . ARG A 1 82 ? -8.555 -10.805 -1.567 1 93.38 82 ARG A O 1
ATOM 634 N N . ILE A 1 83 ? -10.594 -10.578 -2.414 1 92.5 83 ILE A N 1
ATOM 635 C CA . ILE A 1 83 ? -10.383 -9.289 -3.061 1 92.5 83 ILE A CA 1
ATOM 636 C C . ILE A 1 83 ? -11.359 -8.266 -2.496 1 92.5 83 ILE A C 1
ATOM 638 O O . ILE A 1 83 ? -12.57 -8.5 -2.467 1 92.5 83 ILE A O 1
ATOM 642 N N . ILE A 1 84 ? -10.844 -7.207 -2.016 1 86.25 84 ILE A N 1
ATOM 643 C CA . ILE A 1 84 ? -11.656 -6.129 -1.463 1 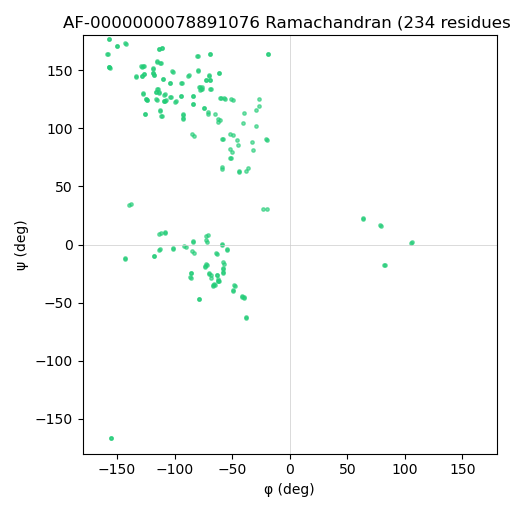86.25 84 ILE A CA 1
ATOM 644 C C . ILE A 1 84 ? -11.578 -4.906 -2.373 1 86.25 84 ILE A C 1
ATOM 646 O O . ILE A 1 84 ? -10.5 -4.328 -2.553 1 86.25 84 ILE A O 1
ATOM 650 N N . LYS A 1 85 ? -12.664 -4.641 -3.006 1 81.38 85 LYS A N 1
ATOM 651 C CA . LYS A 1 85 ? -12.75 -3.461 -3.859 1 81.38 85 LYS A CA 1
ATOM 652 C C . LYS A 1 85 ? -13.453 -2.312 -3.139 1 81.38 85 LYS A C 1
ATOM 654 O O . LYS A 1 85 ? -14.406 -2.533 -2.393 1 81.38 85 LYS A O 1
ATOM 659 N N . HIS A 1 86 ? -12.914 -1.225 -2.975 1 66.25 86 HIS A N 1
ATOM 660 C CA . HIS A 1 86 ? -13.586 -0.083 -2.365 1 66.25 86 HIS A CA 1
ATOM 661 C C . HIS A 1 86 ? -14.844 0.299 -3.145 1 66.25 86 HIS A C 1
ATOM 663 O O . HIS A 1 86 ? -14.773 0.584 -4.34 1 66.25 86 HIS A O 1
ATOM 669 N N . GLU A 1 87 ? -16.016 -0.321 -2.734 1 55.81 87 GLU A N 1
ATOM 670 C CA . GLU A 1 87 ? -17.312 -0.097 -3.365 1 55.81 87 GLU A CA 1
ATOM 671 C C . GLU A 1 87 ? -17.484 1.362 -3.779 1 55.81 87 GLU A C 1
ATOM 673 O O . GLU A 1 87 ? -18.078 1.653 -4.812 1 55.81 87 GLU A O 1
ATOM 678 N N . ARG A 1 88 ? -17.469 2.242 -2.744 1 50.72 88 ARG A N 1
ATOM 679 C CA . ARG A 1 88 ? -18 3.564 -3.047 1 50.72 88 ARG A CA 1
ATOM 680 C C . ARG A 1 88 ? -17.25 4.211 -4.203 1 50.72 88 ARG A C 1
ATOM 682 O O . ARG A 1 88 ? -17.641 5.281 -4.68 1 50.72 88 ARG A O 1
ATOM 689 N N . TYR A 1 89 ? -16.172 3.668 -4.438 1 47.41 89 TYR A N 1
ATOM 690 C CA . TYR A 1 89 ? -15.555 4.348 -5.578 1 47.41 89 TYR A CA 1
ATOM 691 C C . TYR A 1 89 ? -16.297 4.012 -6.871 1 47.41 89 TYR A C 1
ATOM 693 O O . TYR A 1 89 ? -15.812 4.32 -7.961 1 47.41 89 TYR A O 1
ATOM 701 N N . SER A 1 90 ? -17.281 3.268 -6.676 1 44.31 90 SER A N 1
ATOM 702 C CA . SER A 1 90 ? -18.047 2.836 -7.844 1 44.31 90 SER A CA 1
ATOM 703 C C . SER A 1 90 ? -18.516 4.031 -8.672 1 44.31 90 SER A C 1
ATOM 705 O O . SER A 1 90 ? -19.578 3.975 -9.305 1 44.31 90 SER A O 1
ATOM 707 N N . ASN A 1 91 ? -18.266 5.141 -8.219 1 43.44 91 ASN A N 1
ATOM 708 C CA . ASN A 1 91 ? -18.656 5.961 -9.359 1 43.44 91 ASN A CA 1
ATOM 709 C C . ASN A 1 91 ? -17.844 5.633 -10.602 1 43.44 91 ASN A C 1
ATOM 711 O O . ASN A 1 91 ? -16.625 5.773 -10.594 1 43.44 91 ASN A O 1
ATOM 715 N N . PRO A 1 92 ? -18.438 4.984 -11.555 1 44.81 92 PRO A N 1
ATOM 716 C CA . PRO A 1 92 ? -17.812 4.488 -12.789 1 44.81 92 PRO A CA 1
ATOM 717 C C . PRO A 1 92 ? -16.844 5.492 -13.398 1 44.81 92 PRO A C 1
ATOM 719 O O . PRO A 1 92 ? -15.867 5.098 -14.047 1 44.81 92 PRO A O 1
ATOM 722 N N . VAL A 1 93 ? -17.266 6.727 -13.43 1 46 93 VAL A N 1
ATOM 723 C CA . VAL A 1 93 ? -16.5 7.699 -14.203 1 46 93 VAL A CA 1
ATOM 724 C C . VAL A 1 93 ? -15.086 7.832 -13.617 1 46 93 VAL A C 1
ATOM 726 O O . VAL A 1 93 ? -14.125 8.07 -14.352 1 46 93 VAL A O 1
ATOM 729 N N . ASN A 1 94 ? -14.836 7.641 -12.297 1 47.44 94 ASN A N 1
ATOM 730 C CA . ASN A 1 94 ? -13.547 7.922 -11.68 1 47.44 94 ASN A CA 1
ATOM 731 C C . ASN A 1 94 ? -12.867 6.645 -11.195 1 47.44 94 ASN A C 1
ATOM 733 O O . ASN A 1 94 ? -12.055 6.68 -10.266 1 47.44 94 ASN A O 1
ATOM 737 N N . LEU A 1 95 ? -13.484 5.562 -11.602 1 49.25 95 LEU A N 1
ATOM 738 C CA . LEU A 1 95 ? -12.992 4.223 -11.297 1 49.25 95 LEU A CA 1
ATOM 739 C C . LEU A 1 95 ? -11.5 4.109 -11.609 1 49.25 95 LEU A C 1
ATOM 741 O O . LEU A 1 95 ? -10.789 3.32 -10.992 1 49.25 95 LEU A O 1
ATOM 745 N N . ALA A 1 96 ? -11.164 4.852 -12.688 1 52.94 96 ALA A N 1
ATOM 746 C CA . ALA A 1 96 ? -9.82 4.684 -13.234 1 52.94 96 ALA A CA 1
ATOM 747 C C . ALA A 1 96 ? -8.758 5.004 -12.195 1 52.94 96 ALA A C 1
ATOM 749 O O . ALA A 1 96 ? -7.57 4.734 -12.406 1 52.94 96 ALA A O 1
ATOM 750 N N . ASN A 1 97 ? -9.164 5.367 -10.961 1 62.38 97 ASN A N 1
ATOM 751 C CA . ASN A 1 97 ? -8.109 5.871 -10.094 1 62.38 97 ASN A CA 1
ATOM 752 C C . ASN A 1 97 ? -8.273 5.352 -8.664 1 62.38 97 ASN A C 1
ATOM 754 O O . ASN A 1 97 ? -7.969 6.062 -7.703 1 62.38 97 ASN A O 1
ATOM 758 N N . ASP A 1 98 ? -8.812 4.031 -8.664 1 81.12 98 ASP A N 1
ATOM 759 C CA . ASP A 1 98 ? -9.047 3.488 -7.324 1 81.12 98 ASP A CA 1
ATOM 760 C C . ASP A 1 98 ? -8.117 2.307 -7.043 1 81.12 98 ASP A C 1
ATOM 762 O O . ASP A 1 98 ? -7.34 1.903 -7.91 1 81.12 98 ASP A O 1
ATOM 766 N N . ILE A 1 99 ? -8.156 1.982 -5.75 1 89.06 99 ILE A N 1
ATOM 767 C CA . ILE A 1 99 ? -7.289 0.89 -5.32 1 89.06 99 ILE A CA 1
ATOM 768 C C . ILE A 1 99 ? -8.141 -0.312 -4.914 1 89.06 99 ILE A C 1
ATOM 770 O O . ILE A 1 99 ? -9.336 -0.177 -4.676 1 89.06 99 ILE A O 1
ATOM 774 N N . ALA A 1 100 ? -7.539 -1.44 -4.977 1 92.25 100 ALA A N 1
ATOM 775 C CA . ALA A 1 100 ? -8.078 -2.689 -4.445 1 92.25 100 ALA A CA 1
ATOM 776 C C . ALA A 1 100 ? -7.078 -3.355 -3.498 1 92.25 100 ALA A C 1
ATOM 778 O O . ALA A 1 100 ? -5.867 -3.195 -3.652 1 92.25 100 ALA A O 1
ATOM 779 N N . VAL A 1 101 ? -7.625 -4.016 -2.512 1 91.62 101 VAL A N 1
ATOM 780 C CA . VAL A 1 101 ? -6.812 -4.777 -1.57 1 91.62 101 VAL A CA 1
ATOM 781 C C . VAL A 1 101 ? -7.012 -6.273 -1.805 1 91.62 101 VAL A C 1
ATOM 783 O O . VAL A 1 101 ? -8.148 -6.746 -1.89 1 91.62 101 VAL A O 1
ATOM 786 N N . ILE A 1 102 ? -5.898 -6.938 -1.929 1 93.56 102 ILE A N 1
ATOM 787 C CA . ILE A 1 102 ? -5.895 -8.383 -2.102 1 93.56 102 ILE A CA 1
ATOM 788 C C . ILE A 1 102 ? -5.363 -9.055 -0.835 1 93.56 102 ILE A C 1
ATOM 790 O O . ILE A 1 102 ? -4.277 -8.711 -0.355 1 93.56 102 ILE A O 1
ATOM 794 N N . GLU A 1 103 ? -6.141 -9.914 -0.295 1 93.94 103 GLU A N 1
ATOM 795 C CA . GLU A 1 103 ? -5.676 -10.719 0.831 1 93.94 103 GLU A CA 1
ATOM 796 C C . GLU A 1 103 ? -5.129 -12.062 0.359 1 93.94 103 GLU A C 1
ATOM 798 O O . GLU A 1 103 ? -5.82 -12.812 -0.338 1 93.94 103 GLU A O 1
ATOM 803 N N . LEU A 1 104 ? -3.934 -12.359 0.789 1 96.5 104 LEU A N 1
ATOM 804 C CA . LEU A 1 104 ? -3.295 -13.633 0.456 1 96.5 104 LEU A CA 1
ATOM 805 C C . LEU A 1 104 ? -3.822 -14.75 1.343 1 96.5 104 LEU A C 1
ATOM 807 O O . LEU A 1 104 ? -4.18 -14.516 2.5 1 96.5 104 LEU A O 1
ATOM 811 N N . GLU A 1 105 ? -3.83 -15.938 0.803 1 96.88 105 GLU A N 1
ATOM 812 C CA . GLU A 1 105 ? -4.266 -17.094 1.58 1 96.88 105 GLU A CA 1
ATOM 813 C C . GLU A 1 105 ? -3.293 -17.391 2.719 1 96.88 105 GLU A C 1
ATOM 815 O O . GLU A 1 105 ? -3.693 -17.906 3.766 1 96.88 105 GLU A O 1
ATOM 820 N N . GLU A 1 106 ? -2.021 -17.156 2.471 1 96.94 106 GLU A N 1
ATOM 821 C CA . GLU A 1 106 ? -0.949 -17.328 3.445 1 96.94 106 GLU A CA 1
ATOM 822 C C . GLU A 1 106 ? -0.071 -16.078 3.523 1 96.94 106 GLU A C 1
ATOM 824 O O . GLU A 1 106 ? 0.047 -15.336 2.549 1 96.94 106 GLU A O 1
ATOM 829 N N . PRO A 1 107 ? 0.528 -15.93 4.715 1 96 107 PRO A N 1
ATOM 830 C CA . PRO A 1 107 ? 1.397 -14.75 4.812 1 96 107 PRO A CA 1
ATOM 831 C C . PRO A 1 107 ? 2.695 -14.906 4.023 1 96 107 PRO A C 1
ATOM 833 O O . PRO A 1 107 ? 3.248 -16.016 3.951 1 96 107 PRO A O 1
ATOM 836 N N . ALA A 1 108 ? 3.082 -13.805 3.418 1 96.5 108 ALA A N 1
ATOM 837 C CA . ALA A 1 108 ? 4.41 -13.773 2.805 1 96.5 108 ALA A CA 1
ATOM 838 C C . ALA A 1 108 ? 5.5 -13.992 3.85 1 96.5 108 ALA A C 1
ATOM 840 O O . ALA A 1 108 ? 5.375 -13.539 4.992 1 96.5 108 ALA A O 1
ATOM 841 N N . ARG A 1 109 ? 6.555 -14.609 3.424 1 96.19 109 ARG A N 1
ATOM 842 C CA . ARG A 1 109 ? 7.754 -14.711 4.246 1 96.19 109 ARG A CA 1
ATOM 843 C C . ARG A 1 109 ? 8.719 -13.562 3.947 1 96.19 109 ARG A C 1
ATOM 845 O O . ARG A 1 109 ? 9.328 -13.523 2.877 1 96.19 109 ARG A O 1
ATOM 852 N N . LEU A 1 110 ? 8.859 -12.719 4.918 1 93.25 110 LEU A N 1
ATOM 853 C CA . LEU A 1 110 ? 9.672 -11.531 4.695 1 93.25 110 LEU A CA 1
ATOM 854 C C . LEU A 1 110 ? 11.156 -11.859 4.766 1 93.25 110 LEU A C 1
ATOM 856 O O . LEU A 1 110 ? 11.586 -12.633 5.625 1 93.25 110 LEU A O 1
ATOM 860 N N . ASN A 1 111 ? 11.867 -11.383 3.826 1 91.25 111 ASN A N 1
ATOM 861 C CA . ASN A 1 111 ? 13.312 -11.484 3.697 1 91.25 111 ASN A CA 1
ATOM 862 C C . ASN A 1 111 ? 13.891 -10.344 2.855 1 91.25 111 ASN A C 1
ATOM 864 O O . ASN A 1 111 ? 13.242 -9.312 2.68 1 91.25 111 ASN A O 1
ATOM 868 N N . ARG A 1 112 ? 15.055 -10.375 2.424 1 86.06 112 ARG A N 1
ATOM 869 C CA . ARG A 1 112 ? 15.688 -9.305 1.666 1 86.06 112 ARG A CA 1
ATOM 870 C C . ARG A 1 112 ? 15 -9.109 0.318 1 86.06 112 ARG A C 1
ATOM 872 O O . ARG A 1 112 ? 14.914 -7.984 -0.182 1 86.06 112 ARG A O 1
ATOM 879 N N . ALA A 1 113 ? 14.531 -10.195 -0.268 1 88.56 113 ALA A N 1
ATOM 880 C CA . ALA A 1 113 ? 13.914 -10.148 -1.593 1 88.56 113 ALA A CA 1
ATOM 881 C C . ALA A 1 113 ? 12.43 -9.797 -1.5 1 88.56 113 ALA A C 1
ATOM 883 O O . ALA A 1 113 ? 11.836 -9.32 -2.471 1 88.56 113 ALA A O 1
ATOM 884 N N . VAL A 1 114 ? 11.828 -10.156 -0.39 1 93.12 114 VAL A N 1
ATOM 885 C CA . VAL A 1 114 ? 10.414 -9.906 -0.128 1 93.12 114 VAL A CA 1
ATOM 886 C C . VAL A 1 114 ? 10.258 -9.156 1.19 1 93.12 114 VAL A C 1
ATOM 888 O O . VAL A 1 114 ? 10.492 -9.719 2.264 1 93.12 114 VAL A O 1
ATOM 891 N N . ASN A 1 115 ? 9.805 -7.848 1.058 1 91.56 115 ASN A N 1
ATOM 892 C CA . ASN A 1 115 ? 9.609 -7.016 2.24 1 91.56 115 ASN A CA 1
ATOM 893 C C . ASN A 1 115 ? 8.492 -5.996 2.031 1 91.56 115 ASN A C 1
ATOM 895 O O . ASN A 1 115 ? 7.965 -5.867 0.927 1 91.56 115 ASN A O 1
ATOM 899 N N . LEU A 1 116 ? 8.078 -5.297 3.051 1 92.06 116 LEU A N 1
ATOM 900 C CA . LEU A 1 116 ? 6.926 -4.398 3.031 1 92.06 116 LEU A CA 1
ATOM 901 C C . LEU A 1 116 ? 7.34 -2.998 2.588 1 92.06 116 LEU A C 1
ATOM 903 O O . LEU A 1 116 ? 8.477 -2.582 2.812 1 92.06 116 LEU A O 1
ATOM 907 N N . ALA A 1 117 ? 6.453 -2.299 1.857 1 89.5 117 ALA A N 1
ATOM 908 C CA . ALA A 1 117 ? 6.684 -0.901 1.503 1 89.5 117 ALA A CA 1
ATOM 909 C C . ALA A 1 117 ? 6.617 -0.004 2.736 1 89.5 117 ALA A C 1
ATOM 911 O O . ALA A 1 117 ? 7.191 1.087 2.748 1 89.5 117 ALA A O 1
ATOM 912 N N . CYS A 1 118 ? 5.809 -0.475 3.84 1 68 118 CYS A N 1
ATOM 913 C CA . CYS A 1 118 ? 5.559 0.443 4.945 1 68 118 CYS A CA 1
ATOM 914 C C . CYS A 1 118 ? 6.695 0.401 5.957 1 68 118 CYS A C 1
ATOM 916 O O . CYS A 1 118 ? 7.133 -0.678 6.363 1 68 118 CYS A O 1
ATOM 918 N N . LEU A 1 119 ? 7.715 1.377 5.816 1 54.72 119 LEU A N 1
ATOM 919 C CA . LEU A 1 119 ? 8.664 1.491 6.918 1 54.72 119 LEU A CA 1
ATOM 920 C C . LEU A 1 119 ? 8.086 2.34 8.047 1 54.72 119 LEU A C 1
ATOM 922 O O . LEU A 1 119 ? 7.262 3.221 7.805 1 54.72 119 LEU A O 1
ATOM 926 N N . MET B 1 1 ? 46.844 -11.977 20.469 1 26.34 1 MET B N 1
ATOM 927 C CA . MET B 1 1 ? 46.531 -10.938 19.5 1 26.34 1 MET B CA 1
ATOM 928 C C . MET B 1 1 ? 45.094 -11.102 19 1 26.34 1 MET B C 1
ATOM 930 O O . MET B 1 1 ? 44.75 -12.133 18.422 1 26.34 1 MET B O 1
ATOM 934 N N . LYS B 1 2 ? 44.156 -10.406 19.672 1 29.75 2 LYS B N 1
ATOM 935 C CA . LYS B 1 2 ? 42.719 -10.656 19.547 1 29.75 2 LYS B CA 1
ATOM 936 C C . LYS B 1 2 ? 42.219 -10.336 18.141 1 29.75 2 LYS B C 1
ATOM 938 O O . LYS B 1 2 ? 42.625 -9.32 17.547 1 29.75 2 LYS B O 1
ATOM 943 N N . PRO B 1 3 ? 41.812 -11.305 17.375 1 27.55 3 PRO B N 1
ATOM 944 C CA . PRO B 1 3 ? 41.469 -11.047 15.969 1 27.55 3 PRO B CA 1
ATOM 945 C C . PRO B 1 3 ? 40.469 -9.898 15.797 1 27.55 3 PRO B C 1
ATOM 947 O O . PRO B 1 3 ? 39.562 -9.758 16.594 1 27.55 3 PRO B O 1
ATOM 950 N N . SER B 1 4 ? 40.938 -8.602 15.539 1 24.88 4 SER B N 1
ATOM 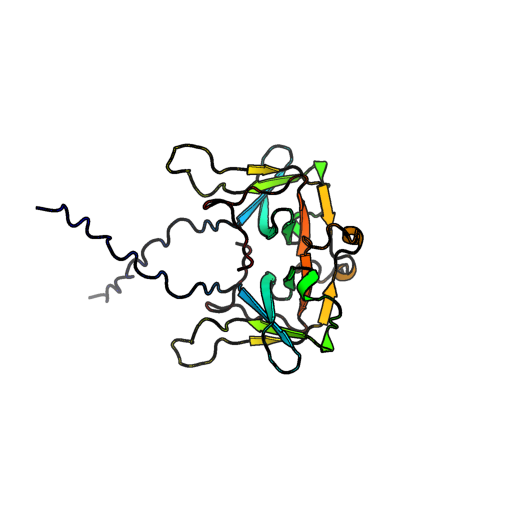951 C CA . SER B 1 4 ? 40.188 -7.375 15.336 1 24.88 4 SER B CA 1
ATOM 952 C C . SER B 1 4 ? 39.219 -7.5 14.141 1 24.88 4 SER B C 1
ATOM 954 O O . SER B 1 4 ? 39.688 -7.629 13 1 24.88 4 SER B O 1
ATOM 956 N N . THR B 1 5 ? 38.25 -8.297 14.219 1 27.11 5 THR B N 1
ATOM 957 C CA . THR B 1 5 ? 37.312 -8.469 13.117 1 27.11 5 THR B CA 1
ATOM 958 C C . THR B 1 5 ? 36.781 -7.121 12.656 1 27.11 5 THR 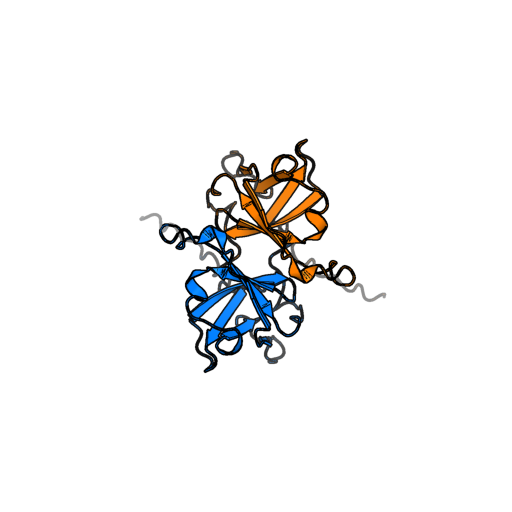B C 1
ATOM 960 O O . THR B 1 5 ? 36.188 -6.383 13.438 1 27.11 5 THR B O 1
ATOM 963 N N . ARG B 1 6 ? 37.469 -6.359 11.82 1 26.08 6 ARG B N 1
ATOM 964 C CA . ARG B 1 6 ? 37.156 -5.098 11.164 1 26.08 6 ARG B CA 1
ATOM 965 C C . ARG B 1 6 ? 35.75 -5.133 10.562 1 26.08 6 ARG B C 1
ATOM 967 O O . ARG B 1 6 ? 35.438 -6.027 9.773 1 26.08 6 ARG B O 1
ATOM 974 N N . ILE B 1 7 ? 34.75 -4.75 11.289 1 25.42 7 ILE B N 1
ATOM 975 C CA . ILE B 1 7 ? 33.344 -4.547 10.875 1 25.42 7 ILE B CA 1
ATOM 976 C C . ILE B 1 7 ? 33.312 -3.629 9.648 1 25.42 7 ILE B C 1
ATOM 978 O O . ILE B 1 7 ? 33.781 -2.494 9.703 1 25.42 7 ILE B O 1
ATOM 982 N N . VAL B 1 8 ? 33.625 -3.963 8.469 1 26.14 8 VAL B N 1
ATOM 983 C CA . VAL B 1 8 ? 33.531 -3.188 7.234 1 26.14 8 VAL B CA 1
ATOM 984 C C . VAL B 1 8 ? 32.219 -2.393 7.23 1 26.14 8 VAL B C 1
ATOM 986 O O . VAL B 1 8 ? 31.188 -2.893 7.668 1 26.14 8 VAL B O 1
ATOM 989 N N . GLY B 1 9 ? 32.281 -1.083 7.48 1 26.84 9 GLY B N 1
ATOM 990 C CA . GLY B 1 9 ? 31.344 0.021 7.566 1 26.84 9 GLY B CA 1
ATOM 991 C C . GLY B 1 9 ? 30.328 0.014 6.449 1 26.84 9 GLY B C 1
ATOM 992 O O . GLY B 1 9 ? 30.672 0.174 5.277 1 26.84 9 GLY B O 1
ATOM 993 N N . GLY B 1 10 ? 29.516 -0.936 6.312 1 30.72 10 GLY B N 1
ATOM 994 C CA . GLY B 1 10 ? 28.453 -0.766 5.34 1 30.72 10 GLY B CA 1
ATOM 995 C C . GLY B 1 10 ? 27.984 0.671 5.215 1 30.72 10 GLY B C 1
ATOM 996 O O . GLY B 1 10 ? 27.953 1.408 6.199 1 30.72 10 GLY B O 1
ATOM 997 N N . THR B 1 11 ? 28.578 1.497 4.367 1 31.55 11 THR B N 1
ATOM 998 C CA . THR B 1 11 ? 28.125 2.857 4.113 1 31.55 11 THR B CA 1
ATOM 999 C C . THR B 1 11 ? 26.625 2.979 4.375 1 31.55 11 THR B C 1
ATOM 1001 O O . THR B 1 11 ? 25.875 2.016 4.188 1 31.55 11 THR B O 1
ATOM 1004 N N . ALA B 1 12 ? 26.297 3.951 5.238 1 30.95 12 ALA B N 1
ATOM 1005 C CA . ALA B 1 12 ? 24.953 4.41 5.609 1 30.95 12 ALA B CA 1
ATOM 1006 C C . ALA B 1 12 ? 24.016 4.41 4.406 1 30.95 12 ALA B C 1
ATOM 1008 O O . ALA B 1 12 ? 24.281 5.102 3.414 1 30.95 12 ALA B O 1
ATOM 1009 N N . ALA B 1 13 ? 23.719 3.391 3.822 1 38.09 13 ALA B N 1
ATOM 1010 C CA . ALA B 1 13 ? 22.562 3.645 2.98 1 38.09 13 ALA B CA 1
ATOM 1011 C C . ALA B 1 13 ? 21.812 4.891 3.441 1 38.09 13 ALA B C 1
ATOM 1013 O O . ALA B 1 13 ? 21.516 5.047 4.633 1 38.09 13 ALA B O 1
ATOM 1014 N N . PRO B 1 14 ? 22.125 6.184 2.938 1 38.22 14 PRO B N 1
ATOM 1015 C CA . PRO B 1 14 ? 21.469 7.367 3.49 1 38.22 14 PRO B CA 1
ATOM 1016 C C . PRO B 1 14 ? 20.172 7.031 4.238 1 38.22 14 PRO B C 1
ATOM 1018 O O . PRO B 1 14 ? 19.625 5.949 4.055 1 38.22 14 PRO B O 1
ATOM 1021 N N . LYS B 1 15 ? 19.609 7.926 5.07 1 42.62 15 LYS B N 1
ATOM 1022 C CA . LYS B 1 15 ? 18.344 8.039 5.77 1 42.62 15 LYS B CA 1
ATOM 1023 C C . LYS B 1 15 ? 17.219 7.336 4.996 1 42.62 15 LYS B C 1
ATOM 1025 O O . LYS B 1 15 ? 17.125 7.469 3.773 1 42.62 15 LYS B O 1
ATOM 1030 N N . ASN B 1 16 ? 16.734 6.18 5.289 1 49.69 16 ASN B N 1
ATOM 1031 C CA . ASN B 1 16 ? 15.602 5.293 5.078 1 49.69 16 ASN B CA 1
ATOM 1032 C C . ASN B 1 16 ? 14.367 6.059 4.605 1 49.69 16 ASN B C 1
ATOM 1034 O O . ASN B 1 16 ? 13.266 5.84 5.105 1 49.69 16 ASN B O 1
ATOM 1038 N N . ALA B 1 17 ? 14.578 7.145 3.893 1 66.25 17 ALA B N 1
ATOM 1039 C CA . ALA B 1 17 ? 13.406 7.887 3.443 1 66.25 17 ALA B CA 1
ATOM 1040 C C . ALA B 1 17 ? 12.969 7.434 2.055 1 66.25 17 ALA B C 1
ATOM 1042 O O . ALA B 1 17 ? 13.781 7.367 1.131 1 66.25 17 ALA B O 1
ATOM 1043 N N . TRP B 1 18 ? 11.938 6.777 1.979 1 83.75 18 TRP B N 1
ATOM 1044 C CA . TRP B 1 18 ? 11.352 6.391 0.702 1 83.75 18 TRP B CA 1
ATOM 1045 C C . TRP B 1 18 ? 10.312 7.41 0.253 1 83.75 18 TRP B C 1
ATOM 1047 O O . TRP B 1 18 ? 9.578 7.969 1.078 1 83.75 18 TRP B O 1
ATOM 1057 N N . PRO B 1 19 ? 10.297 7.723 -0.985 1 90.25 19 PRO B N 1
ATOM 1058 C CA . PRO B 1 19 ? 9.398 8.766 -1.476 1 90.25 19 PRO B CA 1
ATOM 1059 C C . PRO B 1 19 ? 7.926 8.398 -1.304 1 90.25 19 PRO B C 1
ATOM 1061 O O . PRO B 1 19 ? 7.051 9.258 -1.476 1 90.25 19 PRO B O 1
ATOM 1064 N N . TRP B 1 20 ? 7.598 7.18 -0.902 1 93.06 20 TRP B N 1
ATOM 1065 C CA . TRP B 1 20 ? 6.215 6.773 -0.692 1 93.06 20 TRP B CA 1
ATOM 1066 C C . TRP B 1 20 ? 5.859 6.785 0.791 1 93.06 20 TRP B C 1
ATOM 1068 O O . TRP B 1 20 ? 4.727 6.48 1.168 1 93.06 20 TRP B O 1
ATOM 1078 N N . GLN B 1 21 ? 6.852 7.09 1.616 1 92.69 21 GLN B N 1
ATOM 1079 C CA . GLN B 1 21 ? 6.617 7.055 3.057 1 92.69 21 GLN B CA 1
ATOM 1080 C C . GLN B 1 21 ? 5.68 8.18 3.488 1 92.69 21 GLN B C 1
ATOM 1082 O O . GLN B 1 21 ? 5.863 9.336 3.09 1 92.69 21 GLN B O 1
ATOM 1087 N N . ALA B 1 22 ? 4.727 7.84 4.289 1 95.81 22 ALA B N 1
ATOM 1088 C CA . ALA B 1 22 ? 3.795 8.805 4.863 1 95.81 22 ALA B CA 1
ATOM 1089 C C . ALA B 1 22 ? 3.893 8.82 6.387 1 95.81 22 ALA B C 1
ATOM 1091 O O . ALA B 1 22 ? 4.176 7.789 7.008 1 95.81 22 ALA B O 1
ATOM 1092 N N . GLN B 1 23 ? 3.654 9.984 6.906 1 95.88 23 GLN B N 1
ATOM 1093 C CA . GLN B 1 23 ? 3.465 10.133 8.344 1 95.88 23 GLN B CA 1
ATOM 1094 C C . GLN B 1 23 ? 2.006 10.422 8.688 1 95.88 23 GLN B C 1
ATOM 1096 O O . GLN B 1 23 ? 1.404 11.344 8.133 1 95.88 23 GLN B O 1
ATOM 1101 N N . LEU B 1 24 ? 1.502 9.609 9.492 1 97.38 24 LEU B N 1
ATOM 1102 C CA . LEU B 1 24 ? 0.234 9.961 10.125 1 97.38 24 LEU B CA 1
ATOM 1103 C C . LEU B 1 24 ? 0.459 10.844 11.344 1 97.38 24 LEU B C 1
ATOM 1105 O O . LEU B 1 24 ? 1.24 10.5 12.234 1 97.38 24 LEU B O 1
ATOM 1109 N N . ARG B 1 25 ? -0.235 11.938 11.344 1 98 25 ARG B N 1
ATOM 1110 C CA . ARG B 1 25 ? -0.059 12.93 12.398 1 98 25 ARG B CA 1
ATOM 1111 C C . ARG B 1 25 ? -1.396 13.289 13.039 1 98 25 ARG B C 1
ATOM 1113 O O . ARG B 1 25 ? -2.439 13.227 12.391 1 98 25 ARG B O 1
ATOM 1120 N N . SER B 1 26 ? -1.31 13.719 14.312 1 97.69 26 SER B N 1
ATOM 1121 C CA . SER B 1 26 ? -2.488 14.297 14.953 1 97.69 26 SER B CA 1
ATOM 1122 C C . SER B 1 26 ? -2.836 15.648 14.352 1 97.69 26 SER B C 1
ATOM 1124 O O . SER B 1 26 ? -2.031 16.234 13.617 1 97.69 26 SER B O 1
ATOM 1126 N N . ALA B 1 27 ? -4.039 16.047 14.648 1 95.5 27 ALA B N 1
ATOM 1127 C CA . ALA B 1 27 ? -4.449 17.359 14.18 1 95.5 27 ALA B CA 1
ATOM 1128 C C . ALA B 1 27 ? -3.512 18.453 14.695 1 95.5 27 ALA B C 1
ATOM 1130 O O . ALA B 1 27 ? -3.324 19.484 14.047 1 95.5 27 ALA B O 1
ATOM 1131 N N . SER B 1 28 ? -2.803 18.266 15.82 1 95.44 28 SER B N 1
ATOM 1132 C CA . SER B 1 28 ? -1.855 19.203 16.391 1 95.44 28 SER B CA 1
ATOM 1133 C C . SER B 1 28 ? -0.48 19.078 15.742 1 95.44 28 SER B C 1
ATOM 1135 O O . SER B 1 28 ? 0.427 19.859 16.047 1 95.44 28 SER B O 1
ATOM 1137 N N . GLY B 1 29 ? -0.323 18.109 14.922 1 94.94 29 GLY B N 1
ATOM 1138 C CA . GLY B 1 29 ? 0.876 18.047 14.102 1 94.94 29 GLY B CA 1
ATOM 1139 C C . GLY B 1 29 ? 1.855 16.984 14.562 1 94.94 29 GLY B C 1
ATOM 1140 O O . GLY B 1 29 ? 2.904 16.781 13.945 1 94.94 29 GLY B O 1
ATOM 1141 N N . PHE B 1 30 ? 1.547 16.203 15.594 1 96.25 30 PHE B N 1
ATOM 1142 C CA . PHE B 1 30 ? 2.469 15.227 16.156 1 96.25 30 PHE B CA 1
ATOM 1143 C C . PHE B 1 30 ? 2.404 13.922 15.367 1 96.25 30 PHE B C 1
ATOM 1145 O O . PHE B 1 30 ? 1.331 13.328 15.219 1 96.25 30 PHE B O 1
ATOM 1152 N N . PRO B 1 31 ? 3.602 13.523 14.805 1 95.62 31 PRO B N 1
ATOM 1153 C CA . PRO B 1 31 ? 3.611 12.219 14.133 1 95.62 31 PRO B CA 1
ATOM 1154 C C . PRO B 1 31 ? 3.473 11.055 15.102 1 95.62 31 PRO B C 1
ATOM 1156 O O . PRO B 1 31 ? 4.051 11.078 16.188 1 95.62 31 PRO B O 1
ATOM 1159 N N . PHE B 1 32 ? 2.678 9.938 14.695 1 95.75 32 PHE B N 1
ATOM 1160 C CA . PHE B 1 32 ? 2.484 8.844 15.641 1 95.75 32 PHE B CA 1
ATOM 1161 C C . PHE B 1 32 ? 2.479 7.504 14.922 1 95.75 32 PHE B C 1
ATOM 1163 O O . PHE B 1 32 ? 2.564 6.449 15.555 1 95.75 32 PHE B O 1
ATOM 1170 N N . CYS B 1 33 ? 2.387 7.523 13.594 1 94.62 33 CYS B N 1
ATOM 1171 C CA . CYS B 1 33 ? 2.33 6.285 12.828 1 94.62 33 CYS B CA 1
ATOM 1172 C C . CYS B 1 33 ? 2.766 6.516 11.383 1 94.62 33 CYS B C 1
ATOM 1174 O O . CYS B 1 33 ? 2.852 7.66 10.938 1 94.62 33 CYS B O 1
ATOM 1176 N N . GLY B 1 34 ? 3.07 5.426 10.664 1 93.75 34 GLY B N 1
ATOM 1177 C CA . GLY B 1 34 ? 3.461 5.508 9.266 1 93.75 34 GLY B CA 1
ATOM 1178 C C . GLY B 1 34 ? 2.42 4.938 8.32 1 93.75 34 GLY B C 1
ATOM 1179 O O . GLY B 1 34 ? 1.43 4.348 8.758 1 93.75 34 GLY B O 1
ATOM 1180 N N . GLY B 1 35 ? 2.656 5.211 7.113 1 94.94 35 GLY B N 1
ATOM 1181 C CA . GLY B 1 35 ? 1.875 4.652 6.02 1 94.94 35 GLY B CA 1
ATOM 1182 C C . GLY B 1 35 ? 2.619 4.645 4.695 1 94.94 35 GLY B C 1
ATOM 1183 O O . GLY B 1 35 ? 3.787 5.035 4.633 1 94.94 35 GLY B O 1
ATOM 1184 N N . THR B 1 36 ? 1.942 4.098 3.76 1 94.31 36 THR B N 1
ATOM 1185 C CA . THR B 1 36 ? 2.502 3.986 2.418 1 94.31 36 THR B CA 1
ATOM 1186 C C . THR B 1 36 ? 1.582 4.641 1.393 1 94.31 36 THR B C 1
ATOM 1188 O O . THR B 1 36 ? 0.393 4.324 1.323 1 94.31 36 THR B O 1
ATOM 1191 N N . LEU B 1 37 ? 2.168 5.57 0.667 1 95.19 37 LEU B N 1
ATOM 1192 C CA . LEU B 1 37 ? 1.429 6.145 -0.452 1 95.19 37 LEU B CA 1
ATOM 1193 C C . LEU B 1 37 ? 1.353 5.164 -1.615 1 95.19 37 LEU B C 1
ATOM 1195 O O . LEU B 1 37 ? 2.373 4.828 -2.221 1 95.19 37 LEU B O 1
ATOM 1199 N N . VAL B 1 38 ? 0.107 4.754 -1.962 1 92.88 38 VAL B N 1
ATOM 1200 C CA . VAL B 1 38 ? -0.032 3.719 -2.982 1 92.88 38 VAL B CA 1
ATOM 1201 C C . VAL B 1 38 ? -0.802 4.273 -4.18 1 92.88 38 VAL B C 1
ATOM 1203 O O . VAL B 1 38 ? -0.936 3.6 -5.203 1 92.88 38 VAL B O 1
ATOM 1206 N N . HIS B 1 39 ? -1.329 5.328 -4.121 1 91.81 39 HIS B N 1
ATOM 1207 C CA . HIS B 1 39 ? -2.098 6.152 -5.047 1 91.81 39 HIS B CA 1
ATOM 1208 C C . HIS B 1 39 ? -2.055 7.621 -4.641 1 91.81 39 HIS B C 1
ATOM 1210 O O . HIS B 1 39 ? -1.862 7.941 -3.467 1 91.81 39 HIS B O 1
ATOM 1216 N N . PRO B 1 40 ? -2.205 8.5 -5.582 1 93.94 40 PRO B N 1
ATOM 1217 C CA . PRO B 1 40 ? -2.102 9.906 -5.203 1 93.94 40 PRO B CA 1
ATOM 1218 C C . PRO B 1 40 ? -3.113 10.305 -4.129 1 93.94 40 PRO B C 1
ATOM 1220 O O . PRO B 1 40 ? -2.918 11.305 -3.434 1 93.94 40 PRO B O 1
ATOM 1223 N N . ARG B 1 41 ? -4.172 9.516 -4.016 1 93.5 41 ARG B N 1
ATOM 1224 C CA . ARG B 1 41 ? -5.203 9.891 -3.053 1 93.5 41 ARG B CA 1
ATOM 1225 C C . ARG B 1 41 ? -5.266 8.891 -1.9 1 93.5 41 ARG B C 1
ATOM 1227 O O . ARG B 1 41 ? -5.992 9.102 -0.928 1 93.5 41 ARG B O 1
ATOM 1234 N N . PHE B 1 42 ? -4.469 7.836 -1.995 1 93 42 PHE B N 1
ATOM 1235 C CA . PHE B 1 42 ? -4.68 6.785 -1.005 1 93 42 PHE B CA 1
ATOM 1236 C C . PHE B 1 42 ? -3.369 6.43 -0.309 1 93 42 PHE B C 1
ATOM 1238 O O . PHE B 1 42 ? -2.357 6.18 -0.967 1 93 42 PHE B O 1
ATOM 1245 N N . VAL B 1 43 ? -3.438 6.406 0.984 1 94.94 43 VAL B N 1
ATOM 1246 C CA . VAL B 1 43 ? -2.383 5.941 1.878 1 94.94 43 VAL B CA 1
ATOM 1247 C C . VAL B 1 43 ? -2.855 4.699 2.631 1 94.94 43 VAL B C 1
ATOM 1249 O O . VAL B 1 43 ? -3.99 4.652 3.113 1 94.94 43 VAL B O 1
ATOM 1252 N N . VAL B 1 44 ? -1.993 3.682 2.684 1 93.44 44 VAL B N 1
ATOM 1253 C CA . VAL B 1 44 ? -2.311 2.492 3.467 1 93.44 44 VAL B CA 1
ATOM 1254 C C . VAL B 1 44 ? -1.508 2.502 4.766 1 93.44 44 VAL B C 1
ATOM 1256 O O . VAL B 1 44 ? -0.322 2.842 4.77 1 93.44 44 VAL B O 1
ATOM 1259 N N . THR B 1 45 ? -2.141 2.125 5.848 1 93.88 45 THR B N 1
ATOM 1260 C CA . THR B 1 45 ? -1.52 2.027 7.164 1 93.88 45 THR B CA 1
ATOM 1261 C C . THR B 1 45 ? -2.062 0.825 7.93 1 93.88 45 THR B C 1
ATOM 1263 O O . THR B 1 45 ? -2.904 0.084 7.418 1 93.88 45 THR B O 1
ATOM 1266 N N . ALA B 1 46 ? -1.442 0.585 9.062 1 91.44 46 ALA B N 1
ATOM 1267 C CA . ALA B 1 46 ? -1.993 -0.459 9.922 1 91.44 46 ALA B CA 1
ATOM 1268 C C . ALA B 1 46 ? -3.318 -0.021 10.539 1 91.44 46 ALA B C 1
ATOM 1270 O O . ALA B 1 46 ? -3.488 1.147 10.891 1 91.44 46 ALA B O 1
ATOM 1271 N N . SER B 1 47 ? -4.242 -0.957 10.719 1 90.25 47 SER B N 1
ATOM 1272 C CA . SER B 1 47 ? -5.559 -0.622 11.242 1 90.25 47 SER B CA 1
ATOM 1273 C C . SER B 1 47 ? -5.461 -0.05 12.656 1 90.25 47 SER B C 1
ATOM 1275 O O . SER B 1 47 ? -6.262 0.805 13.039 1 90.25 47 SER B O 1
ATOM 1277 N N . HIS B 1 48 ? -4.473 -0.494 13.406 1 88.69 48 HIS B N 1
ATOM 1278 C CA . HIS B 1 48 ? -4.367 -0.032 14.789 1 88.69 48 HIS B CA 1
ATOM 1279 C C . HIS B 1 48 ? -3.949 1.434 14.852 1 88.69 48 HIS B C 1
ATOM 1281 O O . HIS B 1 48 ? -4.113 2.088 15.883 1 88.69 48 HIS B O 1
ATOM 1287 N N . CYS B 1 49 ? -3.285 1.946 13.852 1 93 49 CYS B N 1
ATOM 1288 C CA . CYS B 1 49 ? -2.871 3.344 13.789 1 93 49 CYS B CA 1
ATOM 1289 C C . CYS B 1 49 ? -4.082 4.27 13.766 1 93 49 CYS B C 1
ATOM 1291 O O . CYS B 1 49 ? -3.975 5.445 14.117 1 93 49 CYS B O 1
ATOM 1293 N N . ILE B 1 50 ? -5.223 3.77 13.266 1 93.25 50 ILE B N 1
ATOM 1294 C CA . ILE B 1 50 ? -6.363 4.664 13.109 1 93.25 50 ILE B CA 1
ATOM 1295 C C . ILE B 1 50 ? -7.43 4.324 14.156 1 93.25 50 ILE B C 1
ATOM 1297 O O . ILE B 1 50 ? -8.586 4.73 14.023 1 93.25 50 ILE B O 1
ATOM 1301 N N . ASP B 1 51 ? -7.035 3.494 15.102 1 89.75 51 ASP B N 1
ATOM 1302 C CA . ASP B 1 51 ? -7.984 3.186 16.172 1 89.75 51 ASP B CA 1
ATOM 1303 C C . ASP B 1 51 ? -8.438 4.457 16.875 1 89.75 51 ASP B C 1
ATOM 1305 O O . ASP B 1 51 ? -7.617 5.277 17.297 1 89.75 51 ASP B O 1
ATOM 1309 N N . LYS B 1 52 ? -9.797 4.66 16.953 1 92.81 52 LYS B N 1
ATOM 1310 C CA . LYS B 1 52 ? -10.43 5.793 17.625 1 92.81 52 LYS B CA 1
ATOM 1311 C C . LYS B 1 52 ? -10.055 7.109 16.953 1 92.81 52 LYS B C 1
ATOM 1313 O O . LYS B 1 52 ? -9.961 8.148 17.609 1 92.81 52 LYS B O 1
ATOM 1318 N N . LYS B 1 53 ? -9.664 7.07 15.719 1 96.12 53 LYS B N 1
ATOM 1319 C CA . LYS B 1 53 ? -9.391 8.281 14.953 1 96.12 53 LYS B CA 1
ATOM 1320 C C . LYS B 1 53 ? -10.539 8.602 14 1 96.12 53 LYS B C 1
ATOM 1322 O O . LYS B 1 53 ? -11.258 7.699 13.562 1 96.12 53 LYS B O 1
ATOM 1327 N N . THR B 1 54 ? -10.742 9.844 13.75 1 97.12 54 THR B N 1
ATOM 1328 C CA . THR B 1 54 ? -11.656 10.359 12.734 1 97.12 54 THR B CA 1
ATOM 1329 C C . THR B 1 54 ? -10.883 11.102 11.648 1 97.12 54 THR B C 1
ATOM 1331 O O . THR B 1 54 ? -9.734 11.5 11.852 1 97.12 54 THR B O 1
ATOM 1334 N N . PRO B 1 55 ? -11.484 11.219 10.453 1 97.62 55 PRO B N 1
ATOM 1335 C CA . PRO B 1 55 ? -10.797 11.977 9.406 1 97.62 55 PRO B CA 1
ATOM 1336 C C . PRO B 1 55 ? -10.312 13.344 9.891 1 97.62 55 PRO B C 1
ATOM 1338 O O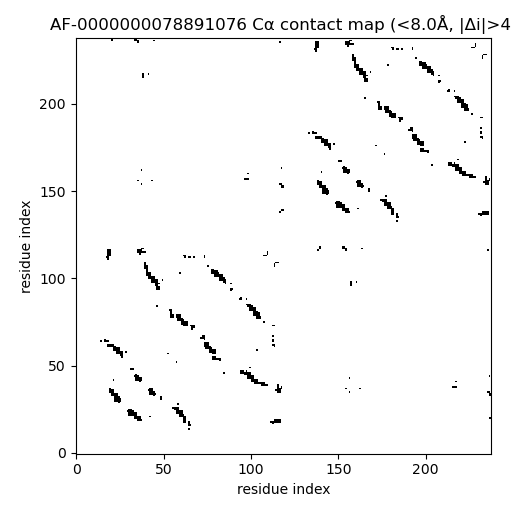 . PRO B 1 55 ? -9.195 13.758 9.57 1 97.62 55 PRO B O 1
ATOM 1341 N N . SER B 1 56 ? -11.125 14.023 10.703 1 97.88 56 SER B N 1
ATOM 1342 C CA . SER B 1 56 ? -10.773 15.375 11.133 1 97.88 56 SER B CA 1
ATOM 1343 C C . SER B 1 56 ? -9.648 15.359 12.164 1 97.88 56 SER B C 1
ATOM 1345 O O . SER B 1 56 ? -8.984 16.375 12.383 1 97.88 56 SER B O 1
ATOM 1347 N N . SER B 1 57 ? -9.383 14.289 12.812 1 97.94 57 SER B N 1
ATOM 1348 C CA . SER B 1 57 ? -8.359 14.195 13.852 1 97.94 57 SER B CA 1
ATOM 1349 C C . SER B 1 57 ? -7.012 13.797 13.258 1 97.94 57 SER B C 1
ATOM 1351 O O . SER B 1 57 ? -6.008 13.742 13.969 1 97.94 57 SER B O 1
ATOM 1353 N N . LEU B 1 58 ? -6.957 13.562 11.961 1 98.19 58 LEU B N 1
ATOM 1354 C CA . LEU B 1 58 ? -5.758 13.047 11.312 1 98.19 58 LEU B CA 1
ATOM 1355 C C . LEU B 1 58 ? -5.227 14.039 10.289 1 98.19 58 LEU B C 1
ATOM 1357 O O . LEU B 1 58 ? -6.004 14.734 9.625 1 98.19 58 LEU B O 1
ATOM 1361 N N . ARG B 1 59 ? -3.902 14.078 10.172 1 98.44 59 ARG B N 1
ATOM 1362 C CA . ARG B 1 59 ? -3.164 14.688 9.07 1 98.44 59 ARG B CA 1
ATOM 1363 C C . ARG B 1 59 ? -2.152 13.703 8.484 1 98.44 59 ARG B C 1
ATOM 1365 O O . ARG B 1 59 ? -1.584 12.883 9.203 1 98.44 59 ARG B O 1
ATOM 1372 N N . ILE B 1 60 ? -2.029 13.844 7.188 1 98.19 60 ILE B N 1
ATOM 1373 C CA . ILE B 1 60 ? -1.021 13.031 6.512 1 98.19 60 ILE B CA 1
ATOM 1374 C C . ILE B 1 60 ? 0.077 13.938 5.957 1 98.19 60 ILE B C 1
ATOM 1376 O O . ILE B 1 60 ? -0.207 14.914 5.258 1 98.19 60 ILE B O 1
ATOM 1380 N N . ARG B 1 61 ? 1.315 13.547 6.266 1 97 61 ARG B N 1
ATOM 1381 C CA . ARG B 1 61 ? 2.459 14.281 5.73 1 97 61 ARG B CA 1
ATOM 1382 C C . ARG B 1 61 ? 3.285 13.398 4.797 1 97 61 ARG B C 1
ATOM 1384 O O . ARG B 1 61 ? 3.621 12.266 5.141 1 97 61 ARG B O 1
ATOM 1391 N N . LEU B 1 62 ? 3.578 13.953 3.654 1 95.62 62 LEU B N 1
ATOM 1392 C CA . LEU B 1 62 ? 4.441 13.328 2.658 1 95.62 62 LEU B CA 1
ATOM 1393 C C . LEU B 1 62 ? 5.676 14.188 2.396 1 95.62 62 LEU B C 1
ATOM 1395 O O . LEU B 1 62 ? 5.648 15.398 2.602 1 95.62 62 LEU B O 1
ATOM 1399 N N . GLY B 1 63 ? 6.762 13.508 2.004 1 92.62 63 GLY B N 1
ATOM 1400 C CA . GLY B 1 63 ? 7.941 14.227 1.549 1 92.62 63 GLY B CA 1
ATOM 1401 C C . GLY B 1 63 ? 8.766 14.797 2.686 1 92.62 63 GLY B C 1
ATOM 1402 O O . GLY B 1 63 ? 9.523 15.75 2.492 1 92.62 63 GLY B O 1
ATOM 1403 N N . ALA B 1 64 ? 8.562 14.344 3.861 1 85 64 ALA B N 1
ATOM 1404 C CA . ALA B 1 64 ? 9.266 14.891 5.02 1 85 64 ALA B CA 1
ATOM 1405 C C . ALA B 1 64 ? 10.734 14.461 5.027 1 85 64 ALA B C 1
ATOM 1407 O O . ALA B 1 64 ? 11.562 15.07 5.707 1 85 64 ALA B O 1
ATOM 1408 N N . HIS B 1 65 ? 11.156 13.555 4.367 1 71.56 65 HIS B N 1
ATOM 1409 C CA . HIS B 1 65 ? 12.492 12.977 4.461 1 71.56 65 HIS B CA 1
ATOM 1410 C C . HIS B 1 65 ? 13.492 13.75 3.605 1 71.56 65 HIS B C 1
ATOM 1412 O O . HIS B 1 65 ? 14.703 13.562 3.734 1 71.56 65 HIS B O 1
ATOM 1418 N N . ARG B 1 66 ? 13.047 14.422 2.586 1 62.16 66 ARG B N 1
ATOM 1419 C CA . ARG B 1 66 ? 14.008 15.023 1.671 1 62.16 66 ARG B CA 1
ATOM 1420 C C . ARG B 1 66 ? 13.953 16.547 1.752 1 62.16 66 ARG B C 1
ATOM 1422 O O . ARG B 1 66 ? 12.875 17.141 1.867 1 62.16 66 ARG B O 1
ATOM 1429 N N . ARG B 1 67 ? 15.07 17.125 2.215 1 58.69 67 ARG B N 1
ATOM 1430 C CA . ARG B 1 67 ? 15.219 18.547 1.984 1 58.69 67 ARG B CA 1
ATOM 1431 C C . ARG B 1 67 ? 15.477 18.844 0.51 1 58.69 67 ARG B C 1
ATOM 1433 O O . ARG B 1 67 ? 16.266 18.156 -0.141 1 58.69 67 ARG B O 1
ATOM 1440 N N . ALA B 1 68 ? 14.461 19.516 -0.149 1 58.5 68 ALA B N 1
ATOM 1441 C CA . ALA B 1 68 ? 14.672 19.906 -1.545 1 58.5 68 ALA B CA 1
ATOM 1442 C C . ALA B 1 68 ? 16 20.609 -1.728 1 58.5 68 ALA B C 1
ATOM 1444 O O . ALA B 1 68 ? 16.469 21.312 -0.828 1 58.5 68 ALA B O 1
ATOM 1445 N N . GLU B 1 69 ? 16.781 20.047 -2.648 1 55.34 69 GLU B N 1
ATOM 1446 C CA . GLU B 1 69 ? 18 20.781 -2.99 1 55.34 69 GLU B CA 1
ATOM 1447 C C . GLU B 1 69 ? 17.75 22.281 -3.053 1 55.34 69 GLU B C 1
ATOM 1449 O O . GLU B 1 69 ? 18.641 23.078 -2.711 1 55.34 69 GLU B O 1
ATOM 1454 N N . SER B 1 70 ? 16.656 22.672 -3.723 1 54.34 70 SER B N 1
ATOM 1455 C CA . SER B 1 70 ? 16.453 24.094 -3.934 1 54.34 70 SER B CA 1
ATOM 1456 C C . SER B 1 70 ? 16.078 24.797 -2.635 1 54.34 70 SER B C 1
ATOM 1458 O O . SER B 1 70 ? 15.93 26.031 -2.604 1 54.34 70 SER B O 1
ATOM 1460 N N . GLY B 1 71 ? 16.156 24.078 -1.489 1 62.94 71 GLY B N 1
ATOM 1461 C CA . GLY B 1 71 ? 15.734 24.75 -0.267 1 62.94 71 GLY B CA 1
ATOM 1462 C C . GLY B 1 71 ? 14.234 24.734 -0.051 1 62.94 71 GLY B C 1
ATOM 1463 O O . GLY B 1 71 ? 13.75 25.156 1.001 1 62.94 71 GLY B O 1
ATOM 1464 N N . GLU B 1 72 ? 13.523 24.453 -1.145 1 65.62 72 GLU B N 1
ATOM 1465 C CA . GLU B 1 72 ? 12.07 24.453 -1 1 65.62 72 GLU B CA 1
ATOM 1466 C C . GLU B 1 72 ? 11.578 23.172 -0.35 1 65.62 72 GLU B C 1
ATOM 1468 O O . GLU B 1 72 ? 12.125 22.094 -0.597 1 65.62 72 GLU B O 1
ATOM 1473 N N . SER B 1 73 ? 10.695 23.438 0.549 1 78.81 73 SER B N 1
ATOM 1474 C CA . SER B 1 73 ? 10.148 22.297 1.29 1 78.81 73 SER B CA 1
ATOM 1475 C C . SER B 1 73 ? 9.445 21.312 0.359 1 78.81 73 SER B C 1
ATOM 1477 O O . SER B 1 73 ? 8.695 21.719 -0.529 1 78.81 73 SER B O 1
ATOM 1479 N N . THR B 1 74 ? 9.734 20.031 0.319 1 87.06 74 THR B N 1
ATOM 1480 C CA . THR B 1 74 ? 9.094 18.969 -0.433 1 87.06 74 THR B CA 1
ATOM 1481 C C . THR B 1 74 ? 7.867 18.438 0.313 1 87.06 74 THR B C 1
ATOM 1483 O O . THR B 1 74 ? 7.164 17.562 -0.18 1 87.06 74 THR B O 1
ATOM 1486 N N . VAL B 1 75 ? 7.605 19.031 1.422 1 93.62 75 VAL B N 1
ATOM 1487 C CA . VAL B 1 75 ? 6.59 18.516 2.334 1 93.62 75 VAL B CA 1
ATOM 1488 C C . VAL B 1 75 ? 5.199 18.859 1.799 1 93.62 75 VAL B C 1
ATOM 1490 O O . VAL B 1 75 ? 4.957 19.969 1.326 1 93.62 75 VAL B O 1
ATOM 1493 N N . GLN B 1 76 ? 4.359 17.938 1.814 1 96.81 76 GLN B N 1
ATOM 1494 C CA . GLN B 1 76 ? 2.934 18.078 1.527 1 96.81 76 GLN B CA 1
ATOM 1495 C C . GLN B 1 76 ? 2.086 17.547 2.68 1 96.81 76 GLN B C 1
ATOM 1497 O O . GLN B 1 76 ? 2.252 16.406 3.109 1 96.81 76 GLN B O 1
ATOM 1502 N N . ASP B 1 77 ? 1.189 18.391 3.178 1 97.31 77 ASP B N 1
ATOM 1503 C CA . ASP B 1 77 ? 0.269 18 4.238 1 97.31 77 ASP B CA 1
ATOM 1504 C C . ASP B 1 77 ? -1.16 17.891 3.713 1 97.31 77 ASP B C 1
ATOM 1506 O O . ASP B 1 77 ? -1.602 18.719 2.922 1 97.31 77 ASP B O 1
ATOM 1510 N N . PHE B 1 78 ? -1.838 16.969 4.191 1 98.44 78 PHE B N 1
ATOM 1511 C CA . PHE B 1 78 ? -3.189 16.719 3.703 1 98.44 78 PHE B CA 1
ATOM 1512 C C . PHE B 1 78 ? -4.156 16.516 4.863 1 98.44 78 PHE B C 1
ATOM 1514 O O . PHE B 1 78 ? -3.809 15.906 5.875 1 98.44 78 PHE B O 1
ATOM 1521 N N . ARG B 1 79 ? -5.32 17 4.633 1 98.5 79 ARG B N 1
ATOM 1522 C CA . ARG B 1 79 ? -6.453 16.516 5.414 1 98.5 79 ARG B CA 1
ATOM 1523 C C . ARG B 1 79 ? -6.953 15.172 4.883 1 98.5 79 ARG B C 1
ATOM 1525 O O . ARG B 1 79 ? -6.598 14.766 3.773 1 98.5 79 ARG B O 1
ATOM 1532 N N . VAL B 1 80 ? -7.707 14.508 5.73 1 97.88 80 VAL B N 1
ATOM 1533 C CA . VAL B 1 80 ? -8.227 13.188 5.387 1 97.88 80 VAL B CA 1
ATOM 1534 C C . VAL B 1 80 ? -9.703 13.289 5.027 1 97.88 80 VAL B C 1
ATOM 1536 O O . VAL B 1 80 ? -10.492 13.891 5.766 1 97.88 80 VAL B O 1
ATOM 1539 N N . LYS B 1 81 ? -10 12.75 3.859 1 95.5 81 LYS B N 1
ATOM 1540 C CA . LYS B 1 81 ? -11.398 12.719 3.43 1 95.5 81 LYS B CA 1
ATOM 1541 C C . LYS B 1 81 ? -12.164 11.594 4.117 1 95.5 81 LYS B C 1
ATOM 1543 O O . LYS B 1 81 ? -13.258 11.805 4.637 1 95.5 81 LYS B O 1
ATOM 1548 N N . ARG B 1 82 ? -11.586 10.367 4.145 1 93.31 82 ARG B N 1
ATOM 1549 C CA . ARG B 1 82 ? -12.25 9.203 4.73 1 93.31 82 ARG B CA 1
ATOM 1550 C C . ARG B 1 82 ? -11.234 8.141 5.141 1 93.31 82 ARG B C 1
ATOM 1552 O O . ARG B 1 82 ? -10.117 8.109 4.617 1 93.31 82 ARG B O 1
ATOM 1559 N N . ILE B 1 83 ? -11.617 7.402 6.086 1 92.56 83 ILE B N 1
ATOM 1560 C CA . ILE B 1 83 ? -10.867 6.246 6.562 1 92.56 83 ILE B CA 1
ATOM 1561 C C . ILE B 1 83 ? -11.672 4.969 6.316 1 92.56 83 ILE B C 1
ATOM 1563 O O . ILE B 1 83 ? -12.836 4.879 6.703 1 92.56 83 ILE B O 1
ATOM 1567 N N . ILE B 1 84 ? -11.078 4.055 5.641 1 86.19 84 ILE B N 1
ATOM 1568 C CA . ILE B 1 84 ? -11.711 2.771 5.348 1 86.19 84 ILE B CA 1
ATOM 1569 C C . ILE B 1 84 ? -11 1.659 6.113 1 86.19 84 ILE B C 1
ATOM 1571 O O . ILE B 1 84 ? -9.812 1.401 5.887 1 86.19 84 ILE B O 1
ATOM 1575 N N . LYS B 1 85 ? -11.68 1.13 7.066 1 81.62 85 LYS B N 1
ATOM 1576 C CA . LYS B 1 85 ? -11.148 0.007 7.832 1 81.62 85 LYS B CA 1
ATOM 1577 C C . LYS B 1 85 ? -11.703 -1.319 7.32 1 81.62 85 LYS B C 1
ATOM 1579 O O . LYS B 1 85 ? -12.875 -1.406 6.953 1 81.62 85 LYS B O 1
ATOM 1584 N N . HIS B 1 86 ? -10.961 -2.229 6.938 1 66.88 86 HIS B N 1
ATOM 1585 C CA . HIS B 1 86 ? -11.453 -3.537 6.52 1 66.88 86 HIS B CA 1
ATOM 1586 C C . HIS B 1 86 ? -12.242 -4.211 7.637 1 66.88 86 HIS B C 1
ATOM 1588 O O . HIS B 1 86 ? -11.727 -4.402 8.742 1 66.88 86 HIS B O 1
ATOM 1594 N N . GLU B 1 87 ? -13.617 -3.971 7.652 1 56.03 87 GLU B N 1
ATOM 1595 C CA . GLU B 1 87 ? -14.539 -4.492 8.656 1 56.03 87 GLU B CA 1
ATOM 1596 C C . GLU B 1 87 ? -14.164 -5.91 9.07 1 56.03 87 GLU B C 1
ATOM 1598 O O . GLU B 1 87 ? -14.312 -6.281 10.234 1 56.03 87 GLU B O 1
ATOM 1603 N N . ARG B 1 88 ? -14.242 -6.828 8.07 1 50.69 88 ARG B N 1
ATOM 1604 C CA . ARG B 1 88 ? -14.289 -8.227 8.492 1 50.69 88 ARG B CA 1
ATOM 1605 C C . ARG B 1 88 ? -13.07 -8.586 9.336 1 50.69 88 ARG B C 1
ATOM 1607 O O . ARG B 1 88 ? -12.984 -9.695 9.859 1 50.69 88 ARG B O 1
ATOM 1614 N N . TYR B 1 89 ? -12.141 -7.758 9.258 1 47.25 89 TYR B N 1
ATOM 1615 C CA . TYR B 1 89 ? -11.055 -8.211 10.125 1 47.25 89 TYR B CA 1
ATOM 1616 C C . TYR B 1 89 ? -11.422 -8.016 11.594 1 47.25 89 TYR B C 1
ATOM 1618 O O . TYR B 1 89 ? -10.562 -8.156 12.477 1 47.25 89 TYR B O 1
ATOM 1626 N N . SER B 1 90 ? -12.586 -7.594 11.758 1 44.12 90 SER B N 1
ATOM 1627 C CA . SER B 1 90 ? -13.023 -7.352 13.125 1 44.12 90 SER B CA 1
ATOM 1628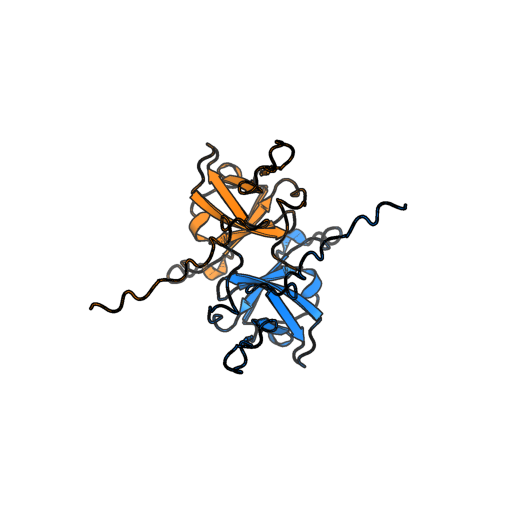 C C . SER B 1 90 ? -12.828 -8.594 13.992 1 44.12 90 SER B C 1
ATOM 1630 O O . SER B 1 90 ? -13.516 -8.766 15 1 44.12 90 SER B O 1
ATOM 1632 N N . ASN B 1 91 ? -12.43 -9.617 13.422 1 43.47 91 ASN B N 1
ATOM 1633 C CA . ASN B 1 91 ? -12.18 -10.477 14.57 1 43.47 91 ASN B CA 1
ATOM 1634 C C . ASN B 1 91 ? -11.094 -9.891 15.477 1 43.47 91 ASN B C 1
ATOM 1636 O O . ASN B 1 91 ? -9.953 -9.719 15.055 1 43.47 91 ASN B O 1
ATOM 1640 N N . PRO B 1 92 ? -11.461 -9.398 16.609 1 44.72 92 PRO B N 1
ATOM 1641 C CA . PRO B 1 92 ? -10.609 -8.719 17.594 1 44.72 92 PRO B CA 1
ATOM 1642 C C . PRO B 1 92 ? -9.258 -9.398 17.766 1 44.72 92 PRO B C 1
ATOM 1644 O O . PRO B 1 92 ? -8.266 -8.734 18.078 1 44.72 92 PRO B O 1
ATOM 1647 N N . VAL B 1 93 ? -9.297 -10.695 17.875 1 45.91 93 VAL B N 1
ATOM 1648 C CA . VAL B 1 93 ? -8.086 -11.398 18.297 1 45.91 93 VAL B CA 1
ATOM 1649 C C . VAL B 1 93 ? -6.973 -11.156 17.266 1 45.91 93 VAL B C 1
ATOM 1651 O O . VAL B 1 93 ? -5.793 -11.102 17.625 1 45.91 93 VAL B O 1
ATOM 1654 N N . ASN B 1 94 ? -7.234 -10.977 15.938 1 47.19 94 ASN B N 1
ATOM 1655 C CA . ASN B 1 94 ? -6.203 -10.906 14.906 1 47.19 94 ASN B CA 1
ATOM 1656 C C . ASN B 1 94 ? -6.109 -9.508 14.305 1 47.19 94 ASN B C 1
ATOM 1658 O O . ASN B 1 94 ? -5.699 -9.352 13.148 1 47.19 94 ASN B O 1
ATOM 1662 N N . LEU B 1 95 ? -6.816 -8.602 14.961 1 48.97 95 LEU B N 1
ATOM 1663 C CA . LEU B 1 95 ? -6.844 -7.191 14.602 1 48.97 95 LEU B CA 1
ATOM 1664 C C . LEU B 1 95 ? -5.43 -6.66 14.383 1 48.97 95 LEU B C 1
ATOM 1666 O O . LEU B 1 95 ? -5.223 -5.734 13.594 1 48.97 95 LEU B O 1
ATOM 1670 N N . ALA B 1 96 ? -4.555 -7.227 15.227 1 52.62 96 ALA B N 1
ATOM 1671 C CA . ALA B 1 96 ? -3.207 -6.672 15.289 1 52.62 96 ALA B CA 1
ATOM 1672 C C . ALA B 1 96 ? -2.527 -6.727 13.922 1 52.62 96 ALA B C 1
ATOM 1674 O O . ALA B 1 96 ? -1.462 -6.137 13.727 1 52.62 96 ALA B O 1
ATOM 1675 N N . ASN B 1 97 ? -3.201 -7.25 12.891 1 62.09 97 ASN B N 1
ATOM 1676 C CA . ASN B 1 97 ? -2.422 -7.488 11.68 1 62.09 97 ASN B CA 1
ATOM 1677 C C . ASN B 1 97 ? -3.195 -7.086 10.422 1 62.09 97 ASN B C 1
ATOM 1679 O O . ASN B 1 97 ? -3.096 -7.75 9.391 1 62.09 97 ASN B O 1
ATOM 1683 N N . ASP B 1 98 ? -4.02 -5.934 10.672 1 81.06 98 ASP B N 1
ATOM 1684 C CA . ASP B 1 98 ? -4.84 -5.52 9.539 1 81.06 98 ASP B CA 1
ATOM 1685 C C . ASP B 1 98 ? -4.398 -4.152 9.016 1 81.06 98 ASP B C 1
ATOM 1687 O O . ASP B 1 98 ? -3.488 -3.535 9.57 1 81.06 98 ASP B O 1
ATOM 1691 N N . ILE B 1 99 ? -4.965 -3.895 7.836 1 89.06 99 ILE B N 1
ATOM 1692 C CA . ILE B 1 99 ? -4.613 -2.635 7.188 1 89.06 99 ILE B CA 1
ATOM 1693 C C . ILE B 1 99 ? -5.836 -1.721 7.145 1 89.06 99 ILE B C 1
ATOM 1695 O O . ILE B 1 99 ? -6.969 -2.178 7.316 1 89.06 99 ILE B O 1
ATOM 1699 N N . ALA B 1 100 ? -5.566 -0.476 7.051 1 92.31 100 ALA B N 1
ATOM 1700 C CA . ALA B 1 100 ? -6.559 0.562 6.789 1 92.31 100 ALA B CA 1
ATOM 1701 C C . ALA B 1 100 ? -6.152 1.421 5.594 1 92.31 100 ALA B C 1
ATOM 1703 O O . ALA B 1 100 ? -4.961 1.6 5.328 1 92.31 100 ALA B O 1
ATOM 1704 N N . VAL B 1 101 ? -7.152 1.864 4.883 1 91.56 101 VAL B N 1
ATOM 1705 C CA . VAL B 1 101 ? -6.93 2.77 3.762 1 91.56 101 VAL B CA 1
ATOM 1706 C C . VAL B 1 101 ? -7.43 4.168 4.117 1 91.56 101 VAL B C 1
ATOM 1708 O O . VAL B 1 101 ? -8.555 4.332 4.594 1 91.56 101 VAL B O 1
ATOM 1711 N N . ILE B 1 102 ? -6.547 5.113 3.896 1 93.62 102 ILE B N 1
ATOM 1712 C CA . ILE B 1 102 ? -6.867 6.516 4.125 1 93.62 102 ILE B CA 1
ATOM 1713 C C . ILE B 1 102 ? -6.988 7.242 2.787 1 93.62 102 ILE B C 1
ATOM 1715 O O . ILE B 1 102 ? -6.078 7.18 1.957 1 93.62 102 ILE B O 1
ATOM 1719 N N . GLU B 1 103 ? -8.094 7.844 2.582 1 94 103 GLU B N 1
ATOM 1720 C CA . GLU B 1 103 ? -8.266 8.688 1.404 1 94 103 GLU B CA 1
ATOM 1721 C C . GLU B 1 103 ? -7.969 10.156 1.729 1 94 103 GLU B C 1
ATOM 1723 O O . GLU B 1 103 ? -8.562 10.719 2.648 1 94 103 GLU B O 1
ATOM 1728 N N . LEU B 1 104 ? -7.113 10.734 0.934 1 96.5 104 LEU B N 1
ATOM 1729 C CA . LEU B 1 104 ? -6.762 12.141 1.094 1 96.5 104 LEU B CA 1
ATOM 1730 C C . LEU B 1 104 ? -7.832 13.047 0.487 1 96.5 104 LEU B C 1
ATOM 1732 O O . LEU B 1 104 ? -8.477 12.672 -0.499 1 96.5 104 LEU B O 1
ATOM 1736 N N . GLU B 1 105 ? -7.984 14.203 1.056 1 96.81 105 GLU B N 1
ATOM 1737 C CA . GLU B 1 105 ? -8.945 15.164 0.521 1 96.81 105 GLU B CA 1
ATOM 1738 C C . GLU B 1 105 ? -8.523 15.656 -0.86 1 96.81 105 GLU B C 1
ATOM 1740 O O . GLU B 1 105 ? -9.367 15.992 -1.69 1 96.81 105 GLU B O 1
ATOM 1745 N N . GLU B 1 106 ? -7.219 15.797 -1.062 1 96.88 106 GLU B N 1
ATOM 1746 C CA . GLU B 1 106 ? -6.617 16.203 -2.33 1 96.88 106 GLU B CA 1
ATOM 1747 C C . GLU B 1 106 ? -5.52 15.227 -2.754 1 96.88 106 GLU B C 1
ATOM 1749 O O . GLU B 1 106 ? -4.895 14.586 -1.91 1 96.88 106 GLU B O 1
ATOM 1754 N N . PRO B 1 107 ? -5.34 15.18 -4.074 1 96 107 PRO B N 1
ATOM 1755 C CA . PRO B 1 107 ? -4.277 14.273 -4.512 1 96 107 PRO B CA 1
ATOM 1756 C C . PRO B 1 107 ? -2.879 14.805 -4.199 1 96 107 PRO B C 1
ATOM 1758 O O . PRO B 1 107 ? -2.646 16.016 -4.266 1 96 107 PRO B O 1
ATOM 1761 N N . ALA B 1 108 ? -2.031 13.852 -3.816 1 96.5 108 ALA B N 1
ATOM 1762 C CA . ALA B 1 108 ? -0.619 14.203 -3.686 1 96.5 108 ALA B CA 1
ATOM 1763 C C . ALA B 1 108 ? -0.039 14.656 -5.023 1 96.5 108 ALA B C 1
ATOM 1765 O O . ALA B 1 108 ? -0.418 14.141 -6.074 1 96.5 108 ALA B O 1
ATOM 1766 N N . ARG B 1 109 ? 0.902 15.555 -4.938 1 96.19 109 ARG B N 1
ATOM 1767 C CA . ARG B 1 109 ? 1.689 15.938 -6.105 1 96.19 109 ARG B CA 1
ATOM 1768 C C . ARG B 1 109 ? 2.965 15.109 -6.199 1 96.19 109 ARG B C 1
ATOM 1770 O O . ARG B 1 109 ? 3.885 15.281 -5.395 1 96.19 109 ARG B O 1
ATOM 1777 N N . LEU B 1 110 ? 2.979 14.281 -7.203 1 93.31 110 LEU B N 1
ATOM 1778 C CA . LEU B 1 110 ? 4.102 13.359 -7.316 1 93.31 110 LEU B CA 1
ATOM 1779 C C . LEU B 1 110 ? 5.336 14.07 -7.859 1 93.31 110 LEU B C 1
ATOM 1781 O O . LEU B 1 110 ? 5.234 14.891 -8.773 1 93.31 110 LEU B O 1
ATOM 1785 N N . ASN B 1 111 ? 6.43 13.836 -7.227 1 91.25 111 ASN B N 1
ATOM 1786 C CA . ASN B 1 111 ? 7.754 14.328 -7.582 1 91.25 111 ASN B CA 1
ATOM 1787 C C . ASN B 1 111 ? 8.852 13.422 -7.039 1 91.25 111 ASN B C 1
ATOM 1789 O O . ASN B 1 111 ? 8.602 12.258 -6.715 1 91.25 111 ASN B O 1
ATOM 1793 N N . ARG B 1 112 ? 10.047 13.781 -7.016 1 86.12 112 ARG B N 1
ATOM 1794 C CA . ARG B 1 112 ? 11.156 12.945 -6.566 1 86.12 112 ARG B CA 1
ATOM 1795 C C . ARG B 1 112 ? 11.039 12.633 -5.078 1 86.12 112 ARG B C 1
ATOM 1797 O O . ARG B 1 112 ? 11.43 11.555 -4.629 1 86.12 112 ARG B O 1
ATOM 1804 N N . ALA B 1 113 ? 10.508 13.578 -4.316 1 88.62 113 ALA B N 1
ATOM 1805 C CA . ALA B 1 113 ? 10.414 13.43 -2.867 1 88.62 113 ALA B CA 1
ATOM 1806 C C . ALA B 1 113 ? 9.133 12.695 -2.475 1 88.62 113 ALA B C 1
ATOM 1808 O O . ALA B 1 113 ? 9.047 12.117 -1.386 1 88.62 113 ALA B O 1
ATOM 1809 N N . VAL B 1 114 ? 8.117 12.828 -3.303 1 93.25 114 VAL B N 1
ATOM 1810 C CA . VAL B 1 114 ? 6.816 12.203 -3.09 1 93.25 114 VAL B CA 1
ATOM 1811 C C . VAL B 1 114 ? 6.434 11.375 -4.316 1 93.25 114 VAL B C 1
ATOM 1813 O O . VAL B 1 114 ? 6.137 11.93 -5.375 1 93.25 114 VAL B O 1
ATOM 1816 N N . ASN B 1 115 ? 6.406 10.023 -4.105 1 91.56 115 ASN B N 1
ATOM 1817 C CA . ASN B 1 115 ? 6.059 9.117 -5.195 1 91.56 115 ASN B CA 1
ATOM 1818 C C . ASN B 1 115 ? 5.391 7.844 -4.676 1 91.56 115 ASN B C 1
ATOM 1820 O O . ASN B 1 115 ? 5.32 7.625 -3.465 1 91.56 115 ASN B O 1
ATOM 1824 N N . LEU B 1 116 ? 4.852 7.016 -5.535 1 91.94 116 LEU B N 1
ATOM 1825 C CA . LEU B 1 116 ? 4.059 5.844 -5.176 1 91.94 116 LEU B CA 1
ATOM 1826 C C . LEU B 1 116 ? 4.949 4.625 -4.965 1 91.94 116 LEU B C 1
ATOM 1828 O O . LEU B 1 116 ? 6.016 4.516 -5.578 1 91.94 116 LEU B O 1
ATOM 1832 N N . ALA B 1 117 ? 4.566 3.758 -4.027 1 89.62 117 ALA B N 1
ATOM 1833 C CA . ALA B 1 117 ? 5.262 2.488 -3.834 1 89.62 117 ALA B CA 1
ATOM 1834 C C . ALA B 1 117 ? 5.027 1.551 -5.016 1 89.62 117 ALA B C 1
ATOM 1836 O O . ALA B 1 117 ? 5.836 0.657 -5.277 1 89.62 117 ALA B O 1
ATOM 1837 N N . CYS B 1 118 ? 3.795 1.693 -5.73 1 67.94 118 CYS B N 1
ATOM 1838 C CA . CYS B 1 118 ? 3.436 0.694 -6.73 1 67.94 118 CYS B CA 1
ATOM 1839 C C . CYS B 1 118 ? 4.109 0.988 -8.062 1 67.94 118 CYS B C 1
ATOM 1841 O O . CYS B 1 118 ? 4.074 2.121 -8.547 1 67.94 118 CYS B O 1
ATOM 1843 N N . LEU B 1 119 ? 5.344 0.352 -8.32 1 54.62 119 LEU B N 1
ATOM 1844 C CA . LEU B 1 119 ? 5.844 0.441 -9.688 1 54.62 119 LEU B CA 1
ATOM 1845 C C . LEU B 1 119 ? 5.215 -0.633 -10.57 1 54.62 119 LEU B C 1
ATOM 1847 O O . LEU B 1 119 ? 4.844 -1.703 -10.086 1 54.62 119 LEU B O 1
#

pLDDT: mean 77.85, std 24.02, range [24.64, 98.5]

Solvent-accessible surface area (backbone atoms only — not comparable to full-atom values): 13449 Å² total; per-residue (Å²): 133,76,82,76,78,75,75,75,73,72,71,70,70,69,80,93,60,52,33,21,44,29,36,36,19,38,66,90,62,51,72,81,43,49,17,24,26,63,44,57,38,33,33,40,29,49,35,70,75,51,60,96,56,50,38,82,48,35,28,40,37,31,10,78,72,44,79,34,88,87,69,46,79,46,58,45,77,38,53,40,62,42,72,46,64,63,61,83,52,61,47,72,90,61,35,90,74,40,54,22,42,34,33,40,65,58,66,58,75,74,49,89,43,25,36,58,61,49,106,131,78,84,76,77,76,76,77,73,70,71,71,70,68,82,90,57,51,34,20,43,29,35,35,19,36,69,89,63,52,73,80,41,49,18,25,26,63,42,57,37,33,33,39,28,48,34,71,74,50,60,96,57,50,37,82,48,34,29,40,37,32,10,76,71,44,77,35,90,86,69,46,79,47,58,44,78,38,54,38,62,43,72,46,65,64,62,83,52,62,48,72,89,62,35,90,74,40,54,23,40,34,32,38,65,58,68,56,74,75,49,88,41,26,38,59,62,51,105

Foldseek 3Di:
DPPPPPPPPPPPPPDPQDQQKKFKAFPVGHTDFIWGRAFQFKTKGQPVVCVVHFQNGIKMWGLQRDCPPVNDRPIDIFGWDGKAFPVVVPPVVRSRGGMIMTTTPDGHDDDPSHDHPPD/DPPPPPPPPPPPPDDPQDQQKKFKAFLVGHTDFIWGRAFQFKTKGQPVVCVVHFQNGIKMWGLQRDCPPVNDRPIDIFGWDGKAFPPVVPPVVNSRGGMIMTTTPDGHDDDPSHDHPPD

Nearest PDB structures (foldseek):
  1riw-assembly1_B  TM=8.169E-01  e=1.128E-09  Homo sapiens
  6z48-assembly1_H  TM=8.596E-01  e=1.016E-08  Homo sapiens
  1ycp-assembly2_K  TM=7.970E-01  e=3.487E-09  Bos taurus
  1xmn-assembly2_B  TM=8.504E-01  e=9.574E-09  Homo sapiens
  1z8i-assembly1_B  TM=8.517E-01  e=1.288E-08  Homo sapiens

Sequence (238 aa):
MKPSTRIVGGTAAPKNAWPWQAQLRSASGFPFCGGTLVHPRFVVTASHCIDKKTPSSLRIRLGAHRRAESGESTVQDFRVKRIIKHERYSNPVNLANDIAVIELEEPARLNRAVNLACLMKPSTRIVGGTAAPKNAWPWQAQLRSASGFPFCGGTLVHPRFVVTASHCIDKKTPSSLRIRLGAHRRAESGESTVQDFRVKRIIKHERYSNPVNLANDIAVIELEEPARLNRAVNLACL

Radius of gyration: 20.09 Å; Cα contacts (8 Å, |Δi|>4): 488; chains: 2; bounding box: 65×45×48 Å

Organism: Nematostella vectensis (NCBI:txid45351)

=== Feature glossary ===
Feature key, reading from the visual/contextual features back to the raw sequence:

Rendered structure images. Structure images are PyMOL renders from six orthogonal camera directions. Cartoon representation draws helices as coils and strands as arrows; sticks shows the backbone as bonds; surface shows the solvent-excluded envelope. Rainbow coloring maps sequence position to hue (blue→red, N→C); chain coloring assigns a distinct color per polypeptide.

Contact-map, Ramachandran, and PAE plots. Three diagnostic plots accompany the record. The Cα contact map visualizes the tertiary structure as a 2D adjacency matrix (8 Å cutoff, sequence-local contacts suppressed). The Ramachandran plot shows the distribution of backbone (φ, ψ) torsions, with points in the α and β basins reflecting secondary structure content. The PAE plot shows AlphaFold's inter-residue confidence as a color matrix.

InterPro / GO / CATH / organism. The annotation block draws on four external resources. InterPro: which protein families and domains the sequence belongs to. GO: standardized terms for what the protein does, what process it participates in, and where in the cell it acts. CATH: which structural fold it has in the CATH hierarchy. Organism: the species of origin.

Nearest PDB structures. Structural nearest neighbors (via Foldseek easy-search vs the PDB). Reported per hit: target PDB id, E-value, and alignment TM-score. A TM-score above ~0.5 is the conventional threshold for 'same fold'.

Predicted aligned error. Predicted aligned error is AlphaFold's pairwise confidence. Unlike pLDDT (per-residue), PAE is per-residue-pair and captures whether two parts of the structure are correctly placed relative to each other. Units are ångströms of expected positional error.

Solvent-accessible surface area. SASA measures how much of the protein is reachable by solvent. It is computed by rolling a water-sized probe over the atomic surface and summing the exposed area (Å²). Per-residue SASA distinguishes core (buried, low SASA) from surface (exposed, high SASA) residues; total SASA is a whole-molecule size measure.

B-factor. Crystallographic B-factors measure how much each atom's electron density is smeared out, in Å². They rise in mobile loops and surface residues and fall in the buried interior. In AlphaFold models this column is repurposed to hold pLDDT instead.

pLDDT. For AlphaFold models, the B-factor field carries pLDDT — the model's own estimate of local accuracy on a 0–100 scale. Regions with pLDDT<50 should be treated as essentially unmodeled; they often correspond to intrinsically disordered segments.

Backbone torsions (φ/ψ). φ (phi) and ψ (psi) are the two rotatable backbone dihedrals per residue: φ is the C(i-1)–N–Cα–C torsion, ψ is the N–Cα–C–N(i+1) torsion, both in degrees on (−180°, 180°]. α-helical residues cluster near (−60°, −45°); β-strand residues near (−120°, +130°). A Ramachandran plot is simply a scatter of (φ, ψ) for every residue.

Radius of gyration, Cα contacts, bounding box. Radius of gyration (Rg) is the root-mean-square distance of Cα atoms from their centroid — a single number for overall size and compactness. A globular domain of N residues has Rg ≈ 2.2·N^0.38 Å; an extended or disordered chain has a much larger Rg. The Cα contact count is the number of residue pairs whose Cα atoms are within 8 Å and are more than four positions apart in sequence — a standard proxy for tertiary packing density. The bounding box is the smallest axis-aligned box enclosing all Cα atoms.

Secondary structure (3-state, P-SEA). Three-state secondary structure (P-SEA) collapses the eight DSSP classes into helix (a), strand (b), and coil (c). P-SEA assigns these from Cα geometry alone — distances and angles — without requiring backbone oxygens, so it works on any Cα trace.

Secondary structure (8-state, DSSP). Secondary structure is the local, repeating backbone conformation. DSSP classifies it into eight states by reading the hydrogen-bond network: three helix types (H, G, I), two β types (E, B), two non-regular types (T, S), and unstructured coil (-).

Foldseek 3Di. The Foldseek 3Di string encodes local tertiary geometry as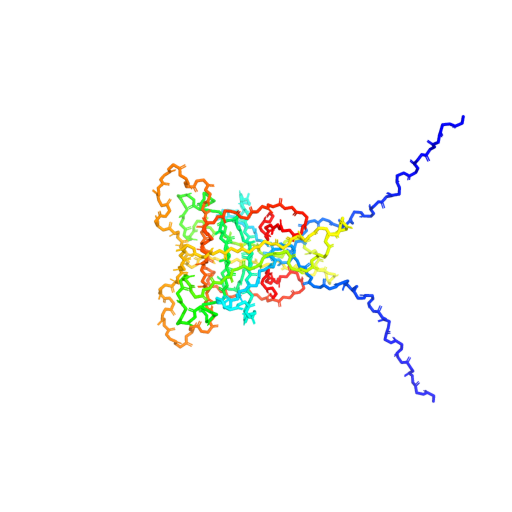 a 20-letter alphabet — one character per residue — derived from the relative positions of nearby Cα atoms. Unlike the amino-acid sequence, 3Di is a direct function of the 3D structure, so two proteins with the same fold have similar 3Di strings even at low sequence identity.

mmCIF coordinates. Structure coordinates are given as an mmCIF _atom_site loop: one row per atom with element, residue name, chain id, sequence number, and x/y/z position in Å. Only the four main-chain atoms per residue are included here; side chains are omitted to keep the record compact.

Sequence. This is the polypeptide sequence — one letter per residue, N-terminus first. Length ranges from a few dozen residues for small domains to over a thousand for large multi-domain proteins.